Protein AF-A0A4V1IQX4-F1 (afdb_monomer)

Foldseek 3Di:
DDDDPQQFAAEEEEQAAQAPLCVVLLVVLLLQPVLVVLVVLCVVQVDPDPDDAAQDADDDDDDDDDDDDDDDDDDDDDDDDDDDDDDDDDPPPPPVPDDPDDPDDDPDDPSPRFYWYKYKYAAADPPQDPHGIDIDTQGSDSVSVSVVSVPRHRYGHDPAEHAVLQSLLQLVVVVVVVDDPDDDPPRDHHAAEYEYEDEHAYDQFADDRHPDPVRGRHGSLRSLVVLLVVVHQYWYKYQAPDNVSNVVSNCSSCVSVVWDWEFQDQPPHRITTTGTNDYCVSRPPHPVSD

Solvent-accessible surface area (backbone atoms only — not comparable to full-atom values): 17303 Å² total; per-residue (Å²): 134,83,80,75,79,78,58,51,30,34,40,41,33,38,30,34,46,25,18,40,81,28,54,82,45,43,67,56,48,38,64,73,46,50,52,55,46,49,51,49,51,46,55,66,46,65,44,101,59,89,75,79,81,61,83,62,87,62,84,82,84,82,83,83,79,88,84,84,88,83,84,88,85,84,86,83,90,82,92,80,88,84,89,80,84,81,79,83,77,77,93,81,70,70,78,80,74,64,72,82,80,72,78,82,74,75,84,68,75,79,77,72,34,51,44,34,34,36,41,28,40,13,17,8,59,75,92,40,18,99,51,43,58,44,82,45,84,52,45,66,46,60,66,57,46,54,52,51,63,75,65,63,73,48,50,53,24,47,95,62,33,26,33,50,44,38,22,53,51,50,50,56,50,50,56,54,76,68,46,67,96,72,69,59,98,84,60,63,74,61,49,36,38,38,41,39,32,44,54,56,42,65,52,92,60,48,22,78,86,68,91,54,77,91,49,55,67,32,37,51,63,53,50,27,52,51,36,29,76,71,58,32,29,46,19,41,48,24,59,40,59,88,56,55,74,61,54,51,37,37,53,56,18,25,59,79,66,73,45,59,67,32,78,57,51,40,87,87,52,60,41,34,33,37,30,39,75,47,67,47,80,48,67,39,84,64,73,71,57,114

Radius of gyration: 24.54 Å; Cα contacts (8 Å, |Δi|>4): 472; chains: 1; bounding box: 58×63×65 Å

Sequence (290 aa):
MVSLATSTATDAIFVVDGSASMAEHFPLLLRTYLEPIVVCVTVRFGDCVEITDILVILGAAESSSWRPGCQNGGVPTATSELPGKCATFPRSDWSRFLRPALPPLSPTPPCEQSLRFGLVVYGDYPPYSDRVAERHLLGADADAVLTALRKLKFQGGGVWTNAAAEGLAAAMEMYNDLRPEAPPPDAAPPVRHCFLVPCTEPHKLAVRCNLMERFDDMSLSEIGEEMGKDKVRLSLISARKDIKDFEDIVTSVNRAGMVNVSDGTPASSNHAVRLAGLSVAAFAVENGIV

pLDDT: mean 73.7, std 24.96, range [24.02, 98.44]

Secondary structure (DSSP, 8-state):
------PPPEEEEEEEE-SGGGGTTHHHHIIIIIHHHHHHHHHHHHS-------------------------------------------TT-GGGS-PPPPPPP--PPP----EEEEEEEE--STTS-S-SEEEEEEET-HHHHHHHHHT-------SSEE-HHHHHHHHHHHHHHTS-SS--TTPPPPEEEEEEE-SSEEPSSPP-S-SSGGGTT--HHHHHHHHHHTTEEEEEEESSS--HHHHHHHHHHHHTTTPPEEE---TT-S-EEEEESS-GGGTSTTTT--

InterPro domains:
  IPR021419 Mediator of RNA polymerase II transcription subunit 25, von Willebrand factor type A domain [PF11265] (114-241)

Organism: NCBI:txid388810

Nearest PDB structures (foldseek):
  7lbm-assembly1_3  TM=8.455E-01  e=2.044E-10  Homo sapiens
  7emf-assembly1_Y  TM=7.972E-01  e=4.030E-10  Homo sapiens
  8t1l-assembly1_T  TM=7.439E-01  e=6.809E-05  Mus musculus

Mean predicted aligned error: 13.64 Å

Structure (mmCIF, N/CA/C/O backbone):
data_AF-A0A4V1IQX4-F1
#
_entry.id   AF-A0A4V1IQX4-F1
#
loop_
_atom_site.group_PDB
_atom_site.id
_atom_site.type_symbol
_atom_site.label_atom_id
_atom_site.label_alt_id
_atom_site.label_comp_id
_atom_site.label_asym_id
_atom_site.label_entity_id
_atom_site.label_seq_id
_atom_site.pdbx_PDB_ins_code
_atom_site.Cartn_x
_atom_site.Cartn_y
_atom_site.Cartn_z
_atom_site.occupancy
_atom_site.B_iso_or_equiv
_atom_site.auth_seq_id
_atom_site.auth_comp_id
_atom_site.auth_asym_id
_atom_site.auth_atom_id
_atom_site.pdbx_PDB_model_num
ATOM 1 N N . MET A 1 1 ? -28.633 -0.173 32.223 1.00 36.38 1 MET A N 1
ATOM 2 C CA . MET A 1 1 ? -27.222 -0.522 31.965 1.00 36.38 1 MET A CA 1
ATOM 3 C C . MET A 1 1 ? -26.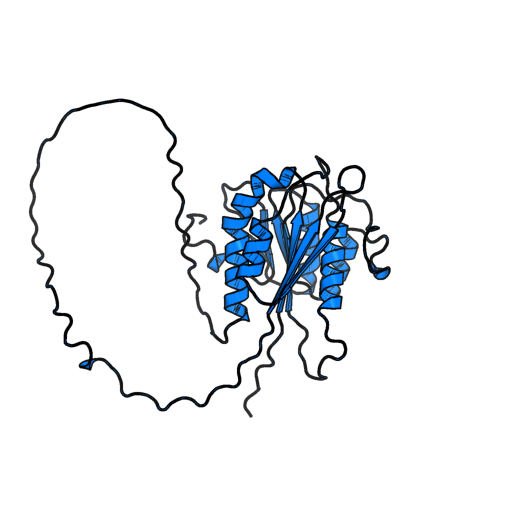850 0.097 30.635 1.00 36.38 1 MET A C 1
ATOM 5 O O . MET A 1 1 ? -27.390 -0.323 29.623 1.00 36.38 1 MET A O 1
ATOM 9 N N . VAL A 1 2 ? -26.045 1.158 30.648 1.00 31.25 2 VAL A N 1
ATOM 10 C CA . VAL A 1 2 ? -25.502 1.754 29.421 1.00 31.25 2 VAL A CA 1
ATOM 11 C C . VAL A 1 2 ? -24.317 0.882 29.025 1.00 31.25 2 VAL A C 1
ATOM 13 O O . VAL A 1 2 ? -23.365 0.772 29.793 1.00 31.25 2 VAL A O 1
ATOM 16 N N . SER A 1 3 ? -24.417 0.198 27.887 1.00 33.62 3 SER A N 1
ATOM 17 C CA . SER A 1 3 ? -23.276 -0.486 27.283 1.00 33.62 3 SER A CA 1
ATOM 18 C C . SER A 1 3 ? -22.265 0.589 26.899 1.00 33.62 3 SER A C 1
ATOM 20 O O . SER A 1 3 ? -22.524 1.363 25.981 1.00 33.62 3 SER A O 1
ATOM 22 N N . LEU A 1 4 ? -21.158 0.691 27.634 1.00 41.44 4 LEU A N 1
ATOM 23 C CA . LEU A 1 4 ? -20.029 1.524 27.231 1.00 41.44 4 LEU A CA 1
ATOM 24 C C . LEU A 1 4 ? -19.551 0.993 25.879 1.00 41.44 4 LEU A C 1
ATOM 26 O O . LEU A 1 4 ? -19.187 -0.177 25.774 1.00 41.44 4 LEU A O 1
ATOM 30 N N . ALA A 1 5 ? -19.626 1.821 24.838 1.00 42.16 5 ALA A N 1
ATOM 31 C CA . ALA A 1 5 ? -19.041 1.494 23.550 1.00 42.16 5 ALA A CA 1
ATOM 32 C C . ALA A 1 5 ? -17.542 1.269 23.777 1.00 42.16 5 ALA A C 1
ATOM 34 O O . ALA A 1 5 ? -16.815 2.195 24.134 1.00 42.16 5 ALA A O 1
ATOM 35 N N . THR A 1 6 ? -17.089 0.025 23.648 1.00 49.34 6 THR A N 1
ATOM 36 C CA . THR A 1 6 ? -15.666 -0.297 23.682 1.00 49.34 6 THR A CA 1
ATOM 37 C C . THR A 1 6 ? -15.026 0.360 22.470 1.00 49.34 6 THR A C 1
ATOM 39 O O . THR A 1 6 ? -15.257 -0.064 21.338 1.00 49.34 6 THR A O 1
ATOM 42 N N . SER A 1 7 ? -14.273 1.428 22.713 1.00 54.81 7 SER A N 1
ATOM 43 C CA . SER A 1 7 ? -13.448 2.089 21.711 1.00 54.81 7 SER A CA 1
ATOM 44 C C . SER A 1 7 ? -12.499 1.067 21.076 1.00 54.81 7 SER A C 1
ATOM 46 O O . SER A 1 7 ? -11.670 0.475 21.767 1.00 54.81 7 SER A O 1
ATOM 48 N N . THR A 1 8 ? -12.645 0.809 19.776 1.00 72.06 8 THR A N 1
ATOM 49 C CA . THR A 1 8 ? -11.716 -0.041 19.023 1.00 72.06 8 THR A CA 1
ATOM 50 C C . THR A 1 8 ? -10.622 0.835 18.435 1.00 72.06 8 THR A C 1
ATOM 52 O O . THR A 1 8 ? -10.905 1.685 17.589 1.00 72.06 8 THR A O 1
ATOM 55 N N . ALA A 1 9 ? -9.377 0.611 18.853 1.00 85.19 9 ALA A N 1
ATOM 56 C CA . ALA A 1 9 ? -8.207 1.213 18.220 1.00 85.19 9 ALA A CA 1
ATOM 57 C C . ALA A 1 9 ? -8.193 0.917 16.710 1.00 85.19 9 ALA A C 1
ATOM 59 O O . ALA A 1 9 ? -8.673 -0.133 16.275 1.00 85.19 9 ALA A O 1
ATOM 60 N N . THR A 1 10 ? -7.654 1.833 15.908 1.00 89.19 10 THR A N 1
ATOM 61 C CA . THR A 1 10 ? -7.560 1.667 14.452 1.00 89.19 10 THR A CA 1
ATOM 62 C C . THR A 1 10 ? -6.125 1.865 13.995 1.00 89.19 10 THR A C 1
ATOM 64 O O . THR A 1 10 ? -5.510 2.886 14.285 1.00 89.19 10 THR A O 1
ATOM 67 N N . ASP A 1 11 ? -5.612 0.904 13.233 1.00 92.50 11 ASP A N 1
ATOM 68 C CA . ASP A 1 11 ? -4.267 0.928 12.669 1.00 92.50 11 ASP A CA 1
ATOM 69 C C . ASP A 1 11 ? -4.354 1.003 11.146 1.00 92.50 11 ASP A C 1
ATOM 71 O O . ASP A 1 11 ? -4.884 0.095 10.505 1.00 92.50 11 ASP A O 1
ATOM 75 N N . ALA A 1 12 ? -3.819 2.066 10.555 1.00 94.44 12 ALA A N 1
ATOM 76 C CA . ALA A 1 12 ? -3.819 2.303 9.118 1.00 94.44 12 ALA A CA 1
ATOM 77 C C . ALA A 1 12 ? -2.382 2.348 8.582 1.00 94.44 12 ALA A C 1
ATOM 79 O O . ALA A 1 12 ? -1.627 3.271 8.878 1.00 94.44 12 ALA A O 1
ATOM 80 N N . ILE A 1 13 ? -1.995 1.360 7.778 1.00 97.31 13 ILE A N 1
ATOM 81 C CA . ILE A 1 13 ? -0.657 1.278 7.186 1.00 97.31 13 ILE A CA 1
ATOM 82 C C . ILE A 1 13 ? -0.757 1.473 5.677 1.00 97.31 13 ILE A C 1
ATOM 84 O O . ILE A 1 13 ? -1.497 0.763 4.999 1.00 97.31 13 ILE A O 1
ATOM 88 N N . PHE A 1 14 ? 0.003 2.428 5.151 1.00 98.19 14 PHE A N 1
ATOM 89 C CA . PHE A 1 14 ? 0.164 2.643 3.716 1.00 98.19 14 PHE A CA 1
ATOM 90 C C . PHE A 1 14 ? 1.400 1.894 3.232 1.00 98.19 14 PHE A C 1
ATOM 92 O O . PHE A 1 14 ? 2.478 2.091 3.776 1.00 98.19 14 PHE A O 1
ATOM 99 N N . VAL A 1 15 ? 1.258 1.046 2.219 1.00 98.44 15 VAL A N 1
ATOM 100 C CA . VAL A 1 15 ? 2.340 0.237 1.648 1.00 98.44 15 VAL A CA 1
ATOM 101 C C . VAL A 1 15 ? 2.556 0.698 0.215 1.00 98.44 15 VAL A C 1
ATOM 103 O O . VAL A 1 15 ? 1.779 0.361 -0.675 1.00 98.44 15 VAL A O 1
ATOM 106 N N . VAL A 1 16 ? 3.579 1.520 -0.004 1.00 98.06 16 VAL A N 1
ATOM 107 C CA . VAL A 1 16 ? 3.781 2.282 -1.241 1.00 98.06 16 VAL A CA 1
ATOM 108 C C . VAL A 1 16 ? 4.995 1.774 -2.007 1.00 98.06 16 VAL A C 1
ATOM 110 O O . VAL A 1 16 ? 6.080 1.633 -1.446 1.00 98.06 16 VAL A O 1
ATOM 113 N N . ASP A 1 17 ? 4.811 1.536 -3.303 1.00 96.94 17 ASP A N 1
ATOM 114 C CA . ASP A 1 17 ? 5.892 1.223 -4.237 1.00 96.94 17 ASP A CA 1
ATOM 115 C C . ASP A 1 17 ? 6.818 2.441 -4.393 1.00 96.94 17 ASP A C 1
ATOM 117 O O . ASP A 1 17 ? 6.411 3.500 -4.868 1.00 96.94 17 ASP A O 1
ATOM 121 N N . GLY A 1 18 ? 8.063 2.302 -3.949 1.00 95.62 18 GLY A N 1
ATOM 122 C CA . GLY A 1 18 ? 9.111 3.317 -3.995 1.00 95.62 18 GLY A CA 1
ATOM 123 C C . GLY A 1 18 ? 9.903 3.345 -5.304 1.00 95.62 18 GLY A C 1
ATOM 124 O O . GLY A 1 18 ? 10.862 4.112 -5.403 1.00 95.62 18 GLY A O 1
ATOM 125 N N . SER A 1 19 ? 9.544 2.528 -6.301 1.00 94.56 19 SER A N 1
ATOM 126 C CA . SER A 1 19 ? 10.249 2.478 -7.585 1.00 94.56 19 SER A CA 1
ATOM 127 C C . SER A 1 19 ? 10.116 3.775 -8.380 1.00 94.56 19 SER A C 1
ATOM 129 O O . SER A 1 19 ? 9.143 4.520 -8.259 1.00 94.56 19 SER A O 1
ATOM 131 N N . ALA A 1 20 ? 11.079 4.024 -9.267 1.00 94.31 20 ALA A N 1
ATOM 132 C CA . ALA A 1 20 ? 11.056 5.168 -10.175 1.00 94.31 20 ALA A CA 1
ATOM 133 C C . ALA A 1 20 ? 9.804 5.190 -11.074 1.00 94.31 20 ALA A C 1
ATOM 135 O O . ALA A 1 20 ? 9.324 6.270 -11.413 1.00 94.31 20 ALA A O 1
ATOM 136 N N . SER A 1 21 ? 9.240 4.024 -11.410 1.00 92.88 21 SER A N 1
ATOM 137 C CA . SER A 1 21 ? 8.003 3.908 -12.196 1.00 92.88 21 SER A CA 1
ATOM 138 C C . SER A 1 21 ? 6.807 4.572 -11.508 1.00 92.88 21 SER A C 1
ATOM 140 O O . SER A 1 21 ? 5.950 5.141 -12.177 1.00 92.88 21 SER A O 1
ATOM 142 N N . MET A 1 22 ? 6.763 4.574 -10.171 1.00 94.94 22 MET A N 1
ATOM 143 C CA . MET A 1 22 ? 5.681 5.202 -9.409 1.00 94.94 22 MET A CA 1
ATOM 144 C C . MET A 1 22 ? 5.727 6.743 -9.468 1.00 94.94 22 MET A C 1
ATOM 146 O O . MET A 1 22 ? 4.700 7.395 -9.273 1.00 94.94 22 MET A O 1
ATOM 150 N N . ALA A 1 23 ? 6.878 7.347 -9.791 1.00 94.56 23 ALA A N 1
ATOM 151 C CA . ALA A 1 23 ? 7.095 8.795 -9.709 1.00 94.56 23 ALA A CA 1
ATOM 152 C C . ALA A 1 23 ? 6.098 9.627 -10.536 1.00 94.56 23 ALA A C 1
ATOM 154 O O . ALA A 1 23 ? 5.656 10.684 -10.085 1.00 94.56 23 ALA A O 1
ATOM 155 N N . GLU A 1 24 ? 5.742 9.158 -11.735 1.00 92.00 24 GLU A N 1
ATOM 156 C CA . GLU A 1 24 ? 4.819 9.860 -12.637 1.00 92.00 24 GLU A CA 1
ATOM 157 C C . GLU A 1 24 ? 3.361 9.769 -12.159 1.00 92.00 24 GLU A C 1
ATOM 159 O O . GLU A 1 24 ? 2.586 10.714 -12.305 1.00 92.00 24 GLU A O 1
ATOM 164 N N . HIS A 1 25 ? 2.990 8.648 -11.541 1.00 92.69 25 HIS A N 1
ATOM 165 C CA . HIS A 1 25 ? 1.611 8.358 -11.153 1.00 92.69 25 HIS A CA 1
ATOM 166 C C . HIS A 1 25 ? 1.263 8.876 -9.756 1.00 92.69 25 HIS A C 1
ATOM 168 O O . HIS A 1 25 ? 0.126 9.288 -9.495 1.00 92.69 25 HIS A O 1
ATOM 174 N N . PHE A 1 26 ? 2.238 8.875 -8.846 1.00 94.88 26 PHE A N 1
ATOM 175 C CA . PHE A 1 26 ? 2.003 9.127 -7.431 1.00 94.88 26 PHE A CA 1
ATOM 176 C C . PHE A 1 26 ? 1.357 10.481 -7.114 1.00 94.88 26 PHE A C 1
ATOM 178 O O . PHE A 1 26 ? 0.453 10.489 -6.283 1.00 94.88 26 PHE A O 1
ATOM 185 N N . PRO A 1 27 ? 1.714 11.618 -7.751 1.00 94.12 27 PRO A N 1
ATOM 186 C CA . PRO A 1 27 ? 1.069 12.896 -7.443 1.00 94.12 27 PRO A CA 1
ATOM 187 C C . PRO A 1 27 ? -0.451 12.868 -7.635 1.00 94.12 27 PRO A C 1
ATOM 189 O O . PRO A 1 27 ? -1.183 13.472 -6.849 1.00 94.12 27 PRO A O 1
ATOM 192 N N . LEU A 1 28 ? -0.926 12.151 -8.659 1.00 90.38 28 LEU A N 1
ATOM 193 C CA . LEU A 1 28 ? -2.352 11.996 -8.921 1.00 90.38 28 LEU A CA 1
ATOM 194 C C . LEU A 1 28 ? -2.987 11.012 -7.932 1.00 90.38 28 LEU A C 1
ATOM 196 O O . LEU A 1 28 ? -4.011 11.337 -7.340 1.00 90.38 28 LEU A O 1
ATOM 200 N N . LEU A 1 29 ? -2.361 9.855 -7.680 1.00 91.31 29 LEU A N 1
ATOM 201 C CA . LEU A 1 29 ? -2.852 8.895 -6.678 1.00 91.31 29 LEU A CA 1
ATOM 202 C C . LEU A 1 29 ? -2.956 9.516 -5.279 1.00 91.31 29 LEU A C 1
ATOM 204 O O . LEU A 1 29 ? -3.938 9.296 -4.567 1.00 91.31 29 LEU A O 1
ATOM 208 N N . LEU A 1 30 ? -1.957 10.315 -4.907 1.00 93.25 30 LEU A N 1
ATOM 209 C CA . LEU A 1 30 ? -1.892 11.012 -3.634 1.00 93.25 30 LEU A CA 1
ATOM 210 C C . LEU A 1 30 ? -3.064 11.977 -3.479 1.00 93.25 30 LEU A C 1
ATOM 212 O O . LEU A 1 30 ? -3.803 11.867 -2.509 1.00 93.25 30 LEU A O 1
ATOM 216 N N . ARG A 1 31 ? -3.261 12.882 -4.444 1.00 89.25 31 ARG A N 1
ATOM 217 C CA . ARG A 1 31 ? -4.318 13.904 -4.376 1.00 89.25 31 ARG A CA 1
ATOM 218 C C . ARG A 1 31 ? -5.720 13.319 -4.508 1.00 89.25 31 ARG A C 1
ATOM 220 O O . ARG A 1 31 ? -6.635 13.758 -3.823 1.00 89.25 31 ARG A O 1
ATOM 227 N N . THR A 1 32 ? -5.901 12.351 -5.403 1.00 85.31 32 THR A N 1
ATOM 228 C CA . THR A 1 32 ? -7.230 11.817 -5.723 1.00 85.31 32 THR A CA 1
ATOM 229 C C . THR A 1 32 ? -7.697 10.773 -4.713 1.00 85.31 32 THR A C 1
ATOM 231 O O . THR A 1 32 ? -8.893 10.696 -4.449 1.00 85.31 32 THR A O 1
ATOM 234 N N . TYR A 1 33 ? -6.787 9.979 -4.136 1.00 88.25 33 TYR A N 1
ATOM 235 C CA . TYR A 1 33 ? -7.168 8.849 -3.282 1.00 88.25 33 TYR A CA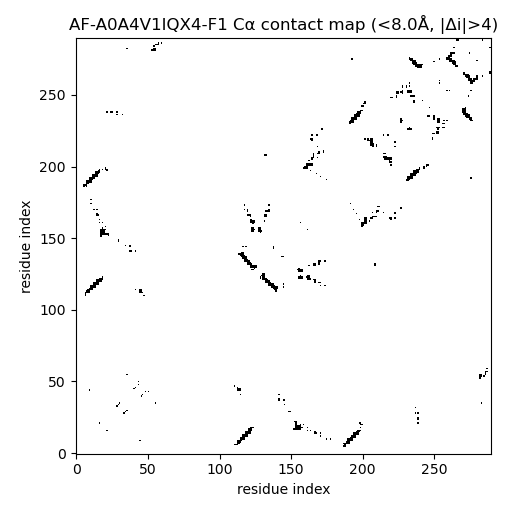 1
ATOM 236 C C . TYR A 1 33 ? -6.546 8.907 -1.889 1.00 88.25 33 TYR A C 1
ATOM 238 O O . TYR A 1 33 ? -7.277 8.854 -0.905 1.00 88.25 33 TYR A O 1
ATOM 246 N N . LEU A 1 34 ? -5.219 9.021 -1.773 1.00 92.19 34 LEU A N 1
ATOM 247 C CA . LEU A 1 34 ? -4.553 8.854 -0.473 1.00 92.19 34 LEU A CA 1
ATOM 248 C C . LEU A 1 34 ? -4.854 10.001 0.498 1.00 92.19 34 LEU A C 1
ATOM 250 O O . LEU A 1 34 ? -5.161 9.735 1.655 1.00 92.19 34 LEU A O 1
ATOM 254 N N . GLU A 1 35 ? -4.814 11.254 0.042 1.00 90.19 35 GLU A N 1
ATOM 255 C CA . GLU A 1 35 ? -5.162 12.428 0.852 1.00 90.19 35 GLU A CA 1
ATOM 256 C C . GLU A 1 35 ? -6.602 12.329 1.387 1.00 90.19 35 GLU A C 1
ATOM 258 O O . GLU A 1 35 ? -6.782 12.368 2.609 1.00 90.19 35 GLU A O 1
ATOM 263 N N . PRO A 1 36 ? -7.622 12.095 0.536 1.00 86.75 36 PRO A N 1
ATOM 264 C CA . PRO A 1 36 ? -8.982 11.849 1.003 1.00 86.75 36 PRO A CA 1
ATOM 265 C C . PRO A 1 36 ? -9.107 10.665 1.964 1.00 86.75 36 PRO A C 1
ATOM 267 O O . PRO A 1 36 ? -9.878 10.740 2.918 1.00 86.75 36 PRO A O 1
ATOM 270 N N . ILE A 1 37 ? -8.374 9.569 1.739 1.00 88.69 37 ILE A N 1
ATOM 271 C CA . ILE A 1 37 ? -8.417 8.392 2.617 1.00 88.69 37 ILE A CA 1
ATOM 272 C C . ILE A 1 37 ? -7.856 8.727 3.994 1.00 88.69 37 ILE A C 1
ATOM 274 O O . ILE A 1 37 ? -8.489 8.377 4.985 1.00 88.69 37 ILE A O 1
ATOM 278 N N . VAL A 1 38 ? -6.717 9.420 4.073 1.00 90.75 38 VAL A N 1
ATOM 279 C CA . VAL A 1 38 ? -6.140 9.852 5.354 1.00 90.75 38 VAL A CA 1
ATOM 280 C C . VAL A 1 38 ? -7.143 10.720 6.107 1.00 90.75 38 VAL A C 1
ATOM 282 O O . VAL A 1 38 ? -7.452 10.414 7.253 1.00 90.75 38 VAL A O 1
ATOM 285 N N . VAL A 1 39 ? -7.741 11.716 5.445 1.00 87.44 39 VAL A N 1
ATOM 286 C CA . VAL A 1 39 ? -8.778 12.565 6.056 1.00 87.44 39 VAL A CA 1
ATOM 287 C C . VAL A 1 39 ? -9.985 11.737 6.503 1.00 87.44 39 VAL A C 1
ATOM 289 O O . VAL A 1 39 ? -10.454 11.895 7.625 1.00 87.44 39 VAL A O 1
ATOM 292 N N . CYS A 1 40 ? -10.476 10.821 5.667 1.00 83.62 40 CYS A N 1
ATOM 293 C CA . CYS A 1 40 ? -11.629 9.977 5.983 1.00 83.62 40 CYS A CA 1
ATOM 294 C C . CYS A 1 40 ? -11.369 9.073 7.195 1.00 83.62 40 CYS A C 1
ATOM 296 O O . CYS A 1 40 ? -12.225 8.964 8.071 1.00 83.62 40 CYS A O 1
ATOM 298 N N . VAL A 1 41 ? -10.191 8.447 7.263 1.00 84.12 41 VAL A N 1
ATOM 299 C CA . VAL A 1 41 ? -9.770 7.607 8.390 1.00 84.12 41 VAL A CA 1
ATOM 300 C C . VAL A 1 41 ? -9.638 8.466 9.652 1.00 84.12 41 VAL A C 1
ATOM 302 O O . VAL A 1 41 ? -10.193 8.114 10.687 1.00 84.12 41 VAL A O 1
ATOM 305 N N . THR A 1 42 ? -9.002 9.633 9.576 1.00 84.00 42 THR A N 1
ATOM 306 C CA . THR A 1 42 ? -8.887 10.536 10.729 1.00 84.00 42 THR A CA 1
ATOM 307 C C . THR A 1 42 ? -10.243 11.013 11.232 1.00 84.00 42 THR A C 1
ATOM 309 O O . THR A 1 42 ? -10.486 10.984 12.429 1.00 84.00 42 THR A O 1
ATOM 312 N N . VAL A 1 43 ? -11.156 11.392 10.342 1.00 74.62 43 VAL A N 1
ATOM 313 C CA . VAL A 1 43 ? -12.472 11.911 10.729 1.00 74.62 43 VAL A CA 1
ATOM 314 C C . VAL A 1 43 ? -13.393 10.805 11.261 1.00 74.62 43 VAL A C 1
ATOM 316 O O . VAL A 1 43 ? -14.120 11.024 12.223 1.00 74.62 43 VAL A O 1
ATOM 319 N N . ARG A 1 44 ? -13.358 9.597 10.680 1.00 67.62 44 ARG A N 1
ATOM 320 C CA . ARG A 1 44 ? -14.187 8.470 11.150 1.00 67.62 44 ARG A CA 1
ATOM 321 C C . ARG A 1 44 ? -13.732 7.873 12.477 1.00 67.62 44 ARG A C 1
ATOM 323 O O . ARG A 1 44 ? -14.563 7.285 13.161 1.00 67.62 44 ARG A O 1
ATOM 330 N N . PHE A 1 45 ? -12.440 7.951 12.786 1.00 64.38 45 PHE A N 1
ATOM 331 C CA . PHE A 1 45 ? -11.851 7.254 13.934 1.00 64.38 45 PHE A CA 1
ATOM 332 C C . PHE A 1 45 ? -11.215 8.195 14.967 1.00 64.38 45 PHE A C 1
ATOM 334 O O . PHE A 1 45 ? -10.773 7.737 16.013 1.00 64.38 45 PHE A O 1
ATOM 341 N N . GLY A 1 46 ? -11.129 9.494 14.675 1.00 49.56 46 GLY A N 1
ATOM 342 C CA . GLY A 1 46 ? -10.605 10.518 15.581 1.00 49.56 46 GLY A CA 1
ATOM 343 C C . GLY A 1 46 ? -11.686 11.223 16.398 1.00 49.56 46 GLY A C 1
ATOM 344 O O . GLY A 1 46 ? -11.394 11.689 17.495 1.00 49.56 46 GLY A O 1
ATOM 345 N N . ASP A 1 47 ? -12.934 11.244 15.918 1.00 39.78 47 ASP A N 1
ATOM 346 C CA . ASP A 1 47 ? -14.033 11.954 16.568 1.00 39.78 47 ASP A CA 1
ATOM 347 C C . ASP A 1 47 ? -15.232 11.031 16.837 1.00 39.78 47 ASP A C 1
ATOM 349 O O . ASP A 1 47 ? -15.650 10.241 15.993 1.00 39.78 47 ASP A O 1
ATOM 353 N N . CYS A 1 48 ? -15.841 11.174 18.020 1.00 31.97 48 CYS A N 1
ATOM 354 C CA . CYS A 1 48 ? -17.105 10.538 18.424 1.00 31.97 48 CYS A CA 1
ATOM 355 C C . CYS A 1 48 ? -18.318 11.082 17.651 1.00 31.97 48 CYS A C 1
ATOM 357 O O . CYS A 1 48 ? -19.347 11.400 18.252 1.00 31.97 48 CYS A O 1
ATOM 359 N N . VAL A 1 49 ? -18.204 11.281 16.345 1.00 32.25 49 VAL A N 1
ATOM 360 C CA . VAL A 1 49 ? -19.270 11.860 15.540 1.00 32.25 49 VAL A CA 1
ATOM 361 C C . VAL A 1 49 ? -19.876 10.736 14.713 1.00 32.25 49 VAL A C 1
ATOM 363 O O . VAL A 1 49 ? -19.211 10.102 13.896 1.00 32.25 49 VAL A O 1
ATOM 366 N N . GLU A 1 50 ? -21.163 10.468 14.939 1.00 31.55 50 GLU A N 1
ATOM 367 C CA . GLU A 1 50 ? -21.985 9.739 13.978 1.00 31.55 50 GLU A CA 1
ATOM 368 C C . GLU A 1 50 ? -22.063 10.577 12.707 1.00 31.55 50 GLU A C 1
ATOM 370 O O . GLU A 1 50 ? -22.879 11.486 12.564 1.00 31.55 50 GLU A O 1
ATOM 375 N N . ILE A 1 51 ? -21.150 10.305 11.789 1.00 36.00 51 ILE A N 1
ATOM 376 C CA . ILE A 1 51 ? -21.109 10.991 10.516 1.00 36.00 51 ILE A CA 1
ATOM 377 C C . ILE A 1 51 ? -21.981 10.210 9.543 1.00 36.00 51 ILE A C 1
ATOM 379 O O . ILE A 1 51 ? -21.558 9.241 8.907 1.00 36.00 51 ILE A O 1
ATOM 383 N N . THR A 1 52 ? -23.226 10.655 9.451 1.00 29.39 52 THR A N 1
ATOM 384 C CA . THR A 1 52 ? -24.058 10.433 8.274 1.00 29.39 52 THR A CA 1
ATOM 385 C C . THR A 1 52 ? -23.620 11.457 7.224 1.00 29.39 52 THR A C 1
ATOM 387 O O . THR A 1 52 ? -23.688 12.658 7.454 1.00 29.39 52 THR A O 1
ATOM 390 N N . ASP A 1 53 ? -23.083 10.950 6.114 1.00 30.38 53 ASP A N 1
ATOM 391 C CA . ASP A 1 53 ? -22.756 11.675 4.878 1.00 30.38 53 ASP A CA 1
ATOM 392 C C . ASP A 1 53 ? -21.684 12.788 4.972 1.00 30.38 53 ASP A C 1
ATOM 394 O O . ASP A 1 53 ? -21.983 13.968 5.145 1.00 30.38 53 ASP A O 1
ATOM 398 N N . ILE A 1 54 ? -20.403 12.435 4.752 1.00 36.78 54 ILE A N 1
ATOM 399 C CA . ILE A 1 54 ? -19.378 13.430 4.370 1.00 36.78 54 ILE A CA 1
ATOM 400 C C . ILE A 1 54 ? -19.391 13.589 2.856 1.00 36.78 54 ILE A C 1
ATOM 402 O O . ILE A 1 54 ? -19.041 12.660 2.128 1.00 36.78 54 ILE A O 1
ATOM 406 N N . LEU A 1 55 ? -19.717 14.797 2.407 1.00 30.84 55 LEU A N 1
ATOM 407 C CA . LEU A 1 55 ? -19.368 15.304 1.087 1.00 30.84 55 LEU A CA 1
ATOM 408 C C . LEU A 1 55 ? -17.992 15.978 1.197 1.00 30.84 55 LEU A C 1
ATOM 410 O O . LEU A 1 55 ? -17.881 17.070 1.752 1.00 30.84 55 LEU A O 1
ATOM 414 N N . VAL A 1 56 ? -16.931 15.317 0.728 1.00 36.12 56 VAL A N 1
ATOM 415 C CA . VAL A 1 56 ? -15.607 15.949 0.615 1.00 36.12 56 VAL A CA 1
ATOM 416 C C . VAL A 1 56 ? -15.579 16.748 -0.682 1.00 36.12 56 VAL A C 1
ATOM 418 O O . VAL A 1 56 ? -15.654 16.163 -1.762 1.00 36.12 56 VAL A O 1
ATOM 421 N N . ILE A 1 57 ? -15.478 18.074 -0.562 1.00 27.09 57 ILE A N 1
ATOM 422 C CA . ILE A 1 57 ? -15.457 18.982 -1.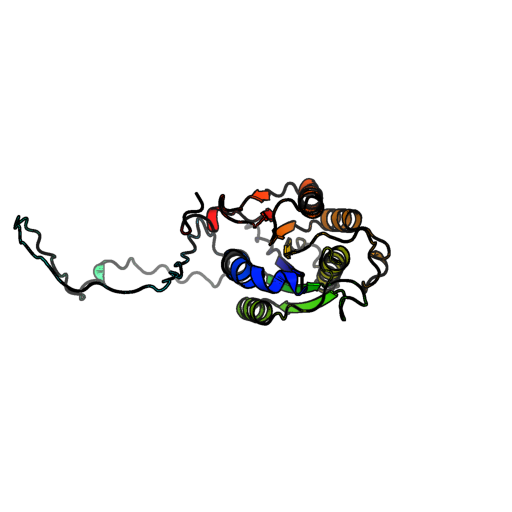709 1.00 27.09 57 ILE A CA 1
ATOM 423 C C . ILE A 1 57 ? -14.019 19.119 -2.228 1.00 27.09 57 ILE A C 1
ATOM 425 O O . ILE A 1 57 ? -13.167 19.659 -1.520 1.00 27.09 57 ILE A O 1
ATOM 429 N N . LEU A 1 58 ? -13.722 18.632 -3.437 1.00 35.88 58 LEU A N 1
ATOM 430 C CA . LEU A 1 58 ? -12.393 18.750 -4.061 1.00 35.88 58 LEU A CA 1
ATOM 431 C C . LEU A 1 58 ? -12.487 19.586 -5.341 1.00 35.88 58 LEU A C 1
ATOM 433 O O . LEU A 1 58 ? -12.988 19.133 -6.364 1.00 35.88 58 LEU A O 1
ATOM 437 N N . GLY A 1 59 ? -11.962 20.812 -5.285 1.00 24.02 59 GLY A N 1
ATOM 438 C CA . GLY A 1 59 ? -11.865 21.702 -6.442 1.00 24.02 59 GLY A CA 1
ATOM 439 C C . GLY A 1 59 ? -10.795 21.243 -7.437 1.00 24.02 59 GLY A C 1
ATOM 440 O O . GLY A 1 59 ? -9.637 21.037 -7.069 1.00 24.02 59 GLY A O 1
ATOM 441 N N . ALA A 1 60 ? -11.174 21.112 -8.709 1.00 29.59 60 ALA A N 1
ATOM 442 C CA . ALA A 1 60 ? -10.256 20.792 -9.796 1.00 29.59 60 ALA A CA 1
ATOM 443 C C . ALA A 1 60 ? -9.262 21.939 -10.064 1.00 29.59 60 ALA A C 1
ATOM 445 O O . ALA A 1 60 ? -9.631 23.113 -10.104 1.00 29.59 60 ALA A O 1
ATOM 446 N N . ALA A 1 61 ? -7.997 21.588 -10.311 1.00 29.95 61 ALA A N 1
ATOM 447 C CA . ALA A 1 61 ? -7.026 22.490 -10.919 1.00 29.95 61 ALA A CA 1
ATOM 448 C C . ALA A 1 61 ? -7.214 22.453 -12.443 1.00 29.95 61 ALA A C 1
ATOM 450 O O . ALA A 1 61 ? -6.903 21.448 -13.082 1.00 29.95 61 ALA A O 1
ATOM 451 N N . GLU A 1 62 ? -7.729 23.536 -13.026 1.00 31.48 62 GLU A N 1
ATOM 452 C CA . GLU A 1 62 ? -7.796 23.683 -14.480 1.00 31.48 62 GLU A CA 1
ATOM 453 C C . GLU A 1 62 ? -6.386 23.702 -15.088 1.00 31.48 62 GLU A C 1
ATOM 455 O O . GLU A 1 62 ? -5.538 24.536 -14.766 1.00 31.48 62 GLU A O 1
ATOM 460 N N . SER A 1 63 ? -6.145 22.783 -16.020 1.00 37.12 63 SER A N 1
ATOM 461 C CA . SER A 1 63 ? -5.004 22.818 -16.925 1.00 37.12 63 SER A CA 1
ATOM 462 C C . SER A 1 63 ? -5.286 23.802 -18.066 1.00 37.12 63 SER A C 1
ATOM 464 O O . SER A 1 63 ? -5.914 23.436 -19.059 1.00 37.12 63 SER A O 1
ATOM 466 N N . SER A 1 64 ? -4.815 25.047 -17.978 1.00 32.09 64 SER A N 1
ATOM 467 C CA . SER A 1 64 ? -4.844 25.953 -19.133 1.00 32.09 64 SER A CA 1
ATOM 468 C C . SER A 1 64 ? -3.582 25.772 -19.983 1.00 32.09 64 SER A C 1
ATOM 470 O O . SER A 1 64 ? -2.524 26.341 -19.700 1.00 32.09 64 SER A O 1
ATOM 472 N N . SER A 1 65 ? -3.694 24.966 -21.037 1.00 33.31 65 SER A N 1
ATOM 473 C CA . SER A 1 65 ? -2.712 24.876 -22.115 1.00 33.31 65 SER A CA 1
ATOM 474 C C . SER A 1 65 ? -2.737 26.127 -23.000 1.00 33.31 65 SER A C 1
ATOM 476 O O . SER A 1 65 ? -3.789 26.576 -23.448 1.00 33.31 65 SER A O 1
ATOM 478 N N . TRP A 1 66 ? -1.548 26.639 -23.297 1.00 27.06 66 TRP A N 1
ATOM 479 C CA . TRP A 1 66 ? -1.230 27.624 -24.332 1.00 27.06 66 TRP A CA 1
ATOM 480 C C . TRP A 1 66 ? -1.842 27.320 -25.717 1.00 27.06 66 TRP A C 1
ATOM 482 O O . TRP A 1 66 ? -1.665 26.208 -26.212 1.00 27.06 66 TRP A O 1
ATOM 492 N N . ARG A 1 67 ? -2.387 28.346 -26.404 1.00 31.70 67 ARG A N 1
ATOM 493 C CA . ARG A 1 67 ? -1.946 28.859 -27.734 1.00 31.70 67 ARG A CA 1
ATOM 494 C C . ARG A 1 67 ? -2.757 30.107 -28.196 1.00 31.70 67 ARG A C 1
ATOM 496 O O . ARG A 1 67 ? -3.746 30.439 -27.551 1.00 31.70 67 ARG A O 1
ATOM 503 N N . PRO A 1 68 ? -2.285 30.858 -29.223 1.00 38.97 68 PRO A N 1
ATOM 504 C CA . PRO A 1 68 ? -2.381 32.321 -29.292 1.00 38.97 68 PRO A CA 1
ATOM 505 C C . PRO A 1 68 ? -3.352 32.876 -30.353 1.00 38.97 68 PRO A C 1
ATOM 507 O O . PRO A 1 68 ? -3.605 32.235 -31.366 1.00 38.97 68 PRO A O 1
ATOM 510 N N . GLY A 1 69 ? -3.732 34.148 -30.171 1.00 29.78 69 GLY A N 1
ATOM 511 C CA . GLY A 1 69 ? -4.091 35.079 -31.248 1.00 29.78 69 GLY A CA 1
ATOM 512 C C . GLY A 1 69 ? -5.541 35.052 -31.735 1.00 29.78 69 GLY A C 1
ATOM 513 O O . GLY A 1 69 ? -5.926 34.156 -32.467 1.00 29.78 69 GLY A O 1
ATOM 514 N N . CYS A 1 70 ? -6.302 36.100 -31.399 1.00 30.50 70 CYS A N 1
ATOM 515 C CA . CYS A 1 70 ? -7.102 36.898 -32.341 1.00 30.50 70 CYS A CA 1
ATOM 516 C C . CYS A 1 70 ? -7.784 38.051 -31.587 1.00 30.50 70 CYS A C 1
ATOM 518 O O . CYS A 1 70 ? -8.538 37.844 -30.640 1.00 30.50 70 CYS A O 1
ATOM 520 N N . GLN A 1 71 ? -7.471 39.279 -31.999 1.00 31.92 71 GLN A N 1
ATOM 521 C CA . GLN A 1 71 ? -8.106 40.508 -31.535 1.00 31.92 71 GLN A CA 1
ATOM 522 C C . GLN A 1 71 ? -9.422 40.773 -32.285 1.00 31.92 71 GLN A C 1
ATOM 524 O O . GLN A 1 71 ? -9.501 40.551 -33.489 1.00 31.92 71 GLN A O 1
ATOM 529 N N . ASN A 1 72 ? -10.346 41.396 -31.547 1.00 31.62 72 ASN A N 1
ATOM 530 C CA . ASN A 1 72 ? -11.410 42.321 -31.958 1.00 31.62 72 ASN A CA 1
ATOM 531 C C . ASN A 1 72 ? -12.612 41.813 -32.773 1.00 31.62 72 ASN A C 1
ATOM 533 O O . ASN A 1 72 ? -12.491 41.404 -33.921 1.00 31.62 72 ASN A O 1
ATOM 537 N N . GLY A 1 73 ? -13.801 42.109 -32.230 1.00 30.70 73 GLY A N 1
ATOM 538 C CA . GLY A 1 73 ? -14.935 42.578 -33.027 1.00 30.70 73 GLY A CA 1
ATOM 539 C C . GLY A 1 73 ? -16.306 42.090 -32.562 1.00 30.70 73 GLY A C 1
ATOM 540 O O . GLY A 1 73 ? -16.619 40.918 -32.712 1.00 30.70 73 GLY A O 1
ATOM 541 N N . GLY A 1 74 ? -17.155 43.024 -32.118 1.00 28.20 74 GLY A N 1
ATOM 542 C CA . GLY A 1 74 ? -18.607 42.911 -32.311 1.00 28.20 74 GLY A CA 1
ATOM 543 C C . GLY A 1 74 ? -19.461 42.746 -31.056 1.00 28.20 74 GLY A C 1
ATOM 544 O O . GLY A 1 74 ? -19.803 41.638 -30.666 1.00 28.20 74 GLY A O 1
ATOM 545 N N . VAL A 1 75 ? -19.902 43.874 -30.499 1.00 34.97 75 VAL A N 1
ATOM 546 C CA . VAL A 1 75 ? -21.176 43.977 -29.764 1.00 34.97 75 VAL A CA 1
ATOM 547 C C . VAL A 1 75 ? -22.296 44.080 -30.816 1.00 34.97 75 VAL A C 1
ATOM 549 O O . VAL A 1 75 ? -22.095 44.755 -31.829 1.00 34.97 75 VAL A O 1
ATOM 552 N N . PRO A 1 76 ? -23.463 43.441 -30.613 1.00 38.34 76 PRO A N 1
ATOM 553 C CA . PRO A 1 76 ? -24.644 44.267 -30.382 1.00 38.34 76 PRO A CA 1
ATOM 554 C C . PRO A 1 76 ? -25.572 43.753 -29.274 1.00 38.34 76 PRO A C 1
ATOM 556 O O . PRO A 1 76 ? -25.852 42.570 -29.106 1.00 38.34 76 PRO A O 1
ATOM 559 N N . THR A 1 77 ? -26.066 44.752 -28.560 1.00 33.66 77 THR A N 1
ATOM 560 C CA . THR A 1 77 ? -27.102 44.810 -27.538 1.00 33.66 77 THR A CA 1
ATOM 561 C C . THR A 1 77 ? -28.430 44.174 -27.962 1.00 33.66 77 THR A C 1
ATOM 563 O O . THR A 1 77 ? -28.932 44.466 -29.044 1.00 33.66 77 THR A O 1
ATOM 566 N N . ALA A 1 78 ? -29.071 43.436 -27.050 1.00 32.31 78 ALA A N 1
ATOM 567 C CA . ALA A 1 78 ? -30.528 43.311 -27.005 1.00 32.31 78 ALA A CA 1
ATOM 568 C C . ALA A 1 78 ? -31.007 43.175 -25.549 1.00 32.31 78 ALA A C 1
ATOM 570 O O . ALA A 1 78 ? -30.682 42.234 -24.832 1.00 32.31 78 ALA A O 1
ATOM 571 N N . THR A 1 79 ? -31.755 44.190 -25.136 1.00 30.98 79 THR A N 1
ATOM 572 C CA . THR A 1 79 ? -32.509 44.376 -23.893 1.00 30.98 79 THR A CA 1
ATOM 573 C C . THR A 1 79 ? -33.680 43.403 -23.753 1.00 30.98 79 THR A C 1
ATOM 575 O O . THR A 1 79 ? -34.453 43.247 -24.694 1.00 30.98 79 THR A O 1
ATOM 578 N N . SER A 1 80 ? -33.894 42.869 -22.547 1.00 33.34 80 SER A N 1
ATOM 579 C CA . SER A 1 80 ? -35.228 42.534 -22.028 1.00 33.34 80 SER A CA 1
ATOM 580 C C . SER A 1 80 ? -35.182 42.470 -20.501 1.00 33.34 80 SER A C 1
ATOM 582 O O . SER A 1 80 ? -34.434 41.691 -19.919 1.00 33.34 80 SER A O 1
ATOM 584 N N . GLU A 1 81 ? -35.975 43.329 -19.874 1.00 31.91 81 GLU A N 1
ATOM 585 C CA . GLU A 1 81 ? -36.135 43.506 -18.433 1.00 31.91 81 GLU A CA 1
ATOM 586 C C . GLU A 1 81 ? -36.867 42.324 -17.780 1.00 31.91 81 GLU A C 1
ATOM 588 O O . GLU A 1 81 ? -37.793 41.788 -18.379 1.00 31.91 81 GLU A O 1
ATOM 593 N N . LEU A 1 82 ? -36.536 42.004 -16.521 1.00 33.06 82 LEU A N 1
ATOM 594 C CA . LEU A 1 82 ? -37.521 41.685 -15.477 1.00 33.06 82 LEU A CA 1
ATOM 595 C C . LEU A 1 82 ? -36.970 42.072 -14.081 1.00 33.06 82 LEU A C 1
ATOM 597 O O . LEU A 1 82 ? -35.754 42.070 -13.876 1.00 33.06 82 LEU A O 1
ATOM 601 N N . PRO A 1 83 ? -37.848 42.432 -13.121 1.00 37.12 83 PRO A N 1
ATOM 602 C CA . PRO A 1 83 ? -37.497 43.105 -11.876 1.00 37.12 83 PRO A CA 1
ATOM 603 C C . PRO A 1 83 ? -37.398 42.135 -10.688 1.00 37.12 83 PRO A C 1
ATOM 605 O O . PRO A 1 83 ? -38.163 41.183 -10.573 1.00 37.12 83 PRO A O 1
ATOM 608 N N . GLY A 1 84 ? -36.515 42.429 -9.735 1.00 33.03 84 GLY A N 1
ATOM 609 C CA . GLY A 1 84 ? -36.437 41.678 -8.482 1.00 33.03 84 GLY A CA 1
ATOM 610 C C . GLY A 1 84 ? -35.380 42.245 -7.549 1.00 33.03 84 GLY A C 1
ATOM 611 O O . GLY A 1 84 ? -34.248 41.780 -7.522 1.00 33.03 84 GLY A O 1
ATOM 612 N N . LYS A 1 85 ? -35.742 43.296 -6.810 1.00 31.59 85 LYS A N 1
ATOM 613 C CA . LYS A 1 85 ? -34.897 43.920 -5.786 1.00 31.59 85 LYS A CA 1
ATOM 614 C C . LYS A 1 85 ? -34.507 42.889 -4.719 1.00 31.59 85 LYS A C 1
ATOM 616 O O . LYS A 1 85 ? -35.366 42.433 -3.969 1.00 31.59 85 LYS A O 1
ATOM 621 N N . CYS A 1 86 ? -33.212 42.600 -4.603 1.00 31.19 86 CYS A N 1
ATOM 622 C CA . CYS A 1 86 ? -32.622 42.044 -3.389 1.00 31.19 86 CYS A CA 1
ATOM 623 C C . CYS A 1 86 ? -32.900 42.995 -2.218 1.00 31.19 86 CYS A C 1
ATOM 625 O O . CYS A 1 86 ? -32.381 44.111 -2.178 1.00 31.19 86 CYS A O 1
ATOM 627 N N . ALA A 1 87 ? -33.719 42.553 -1.267 1.00 34.50 87 ALA A N 1
ATOM 628 C CA . ALA A 1 87 ? -33.814 43.185 0.037 1.00 34.50 87 ALA A CA 1
ATOM 629 C C . ALA A 1 87 ? -32.544 42.844 0.830 1.00 34.50 87 ALA A C 1
ATOM 631 O O . ALA A 1 87 ? -32.306 41.693 1.193 1.00 34.50 87 ALA A O 1
ATOM 632 N N . THR A 1 88 ? -31.710 43.845 1.089 1.00 37.50 88 THR A N 1
ATOM 633 C CA . THR A 1 88 ? -30.631 43.760 2.069 1.00 37.50 88 THR A CA 1
ATOM 634 C C . THR A 1 88 ? -31.240 43.776 3.471 1.00 37.50 88 THR A C 1
ATOM 636 O O . THR A 1 88 ? -31.792 44.781 3.912 1.00 37.50 88 THR A O 1
ATOM 639 N N . PHE A 1 89 ? -31.159 42.651 4.182 1.00 35.88 89 PHE A N 1
ATOM 640 C CA . PHE A 1 89 ? -31.524 42.588 5.598 1.00 35.88 89 PHE A CA 1
ATOM 641 C C . PHE A 1 89 ? -30.388 43.162 6.465 1.00 35.88 89 PHE A C 1
ATOM 643 O O . PHE A 1 89 ? -29.231 42.762 6.293 1.00 35.88 89 PHE A O 1
ATOM 650 N N . PRO A 1 90 ? -30.670 44.079 7.408 1.00 40.09 90 PRO A N 1
ATOM 651 C CA . PRO A 1 90 ? -29.663 44.577 8.332 1.00 40.09 90 PRO A CA 1
ATOM 652 C C . PRO A 1 90 ? -29.246 43.485 9.326 1.00 40.09 90 PRO A C 1
ATOM 654 O O . PRO A 1 90 ? -30.063 42.763 9.892 1.00 40.09 90 PRO A O 1
ATOM 657 N N . ARG A 1 91 ? -27.933 43.389 9.545 1.00 42.84 91 ARG A N 1
ATOM 658 C CA . ARG A 1 91 ? -27.210 42.354 10.308 1.00 42.84 91 ARG A CA 1
ATOM 659 C C . ARG A 1 91 ? -27.490 42.327 11.825 1.00 42.84 91 ARG A C 1
ATOM 661 O O . ARG A 1 91 ? -26.754 41.667 12.550 1.00 42.84 91 ARG A O 1
ATOM 668 N N . SER A 1 92 ? -28.495 43.045 12.325 1.00 41.16 92 SER A N 1
ATOM 669 C CA . SER A 1 92 ? -28.574 43.440 13.739 1.00 41.16 92 SER A CA 1
ATOM 670 C C . SER A 1 92 ? -29.620 42.725 14.603 1.00 41.16 92 SER A C 1
ATOM 672 O O . SER A 1 92 ? -29.789 43.143 15.742 1.00 41.16 92 SER A O 1
ATOM 674 N N . ASP A 1 93 ? -30.305 41.671 14.139 1.00 45.22 93 ASP A N 1
ATOM 675 C CA . ASP A 1 93 ? -31.390 41.051 14.940 1.00 45.22 93 ASP A CA 1
ATOM 676 C C . ASP A 1 93 ? -31.408 39.505 14.932 1.00 45.22 93 ASP A C 1
ATOM 678 O O . ASP A 1 93 ? -32.453 38.859 14.941 1.00 45.22 93 ASP A O 1
ATOM 682 N N . TRP A 1 94 ? -30.223 38.883 14.929 1.00 43.38 94 TRP A N 1
ATOM 683 C CA . TRP A 1 94 ? -30.071 37.418 15.016 1.00 43.38 94 TRP A CA 1
ATOM 684 C C . TRP A 1 94 ? -30.290 36.848 16.430 1.00 43.38 94 TRP A C 1
ATOM 686 O O . TRP A 1 94 ? -30.474 35.643 16.595 1.00 43.38 94 TRP A O 1
ATOM 696 N N . SER A 1 95 ? -30.308 37.692 17.464 1.00 44.50 95 SER A N 1
ATOM 697 C CA . SER A 1 95 ? -30.395 37.274 18.871 1.00 44.50 95 SER A CA 1
ATOM 698 C C . SER A 1 95 ? -31.759 36.698 19.270 1.00 44.50 95 SER A C 1
ATOM 700 O O . SER A 1 95 ? -31.860 36.046 20.306 1.00 44.50 95 SER A O 1
ATOM 702 N N . ARG A 1 96 ? -32.800 36.879 18.447 1.00 41.50 96 ARG A N 1
ATOM 703 C CA . ARG A 1 96 ? -34.162 36.383 18.718 1.00 41.50 96 ARG A CA 1
ATOM 704 C C . ARG A 1 96 ? -34.432 34.952 18.238 1.00 41.50 96 ARG A C 1
ATOM 706 O O . ARG A 1 96 ? -35.471 34.401 18.585 1.00 41.50 96 ARG A O 1
ATOM 713 N N . PHE A 1 97 ? -33.507 34.338 17.493 1.00 46.75 97 PHE A N 1
ATOM 714 C CA . PHE A 1 97 ? -33.620 32.947 17.018 1.00 46.75 97 PHE A CA 1
ATOM 715 C C . PHE A 1 97 ? -32.777 31.940 17.816 1.00 46.75 97 PHE A C 1
ATOM 717 O O . PHE A 1 97 ? -32.788 30.745 17.514 1.00 46.75 97 PHE A O 1
ATOM 724 N N . LEU A 1 98 ? -32.070 32.387 18.856 1.00 38.25 98 LEU A N 1
ATOM 725 C CA . LEU A 1 98 ? -31.322 31.497 19.738 1.00 38.25 98 LEU A CA 1
ATOM 726 C C . LEU A 1 98 ? -32.287 30.830 20.727 1.00 38.25 98 LEU A C 1
ATOM 728 O O . LEU A 1 98 ? -32.884 31.482 21.583 1.00 38.25 98 LEU A O 1
ATOM 732 N N . ARG A 1 99 ? -32.457 29.511 20.577 1.00 39.88 99 ARG A N 1
ATOM 733 C CA . ARG A 1 99 ? -33.167 28.652 21.537 1.00 39.88 99 ARG A CA 1
ATOM 734 C C . ARG A 1 99 ? -32.560 28.793 22.946 1.00 39.88 99 ARG A C 1
ATOM 736 O O . ARG A 1 99 ? -31.371 29.096 23.054 1.00 39.88 99 ARG A O 1
ATOM 743 N N . PRO A 1 100 ? -33.330 28.523 24.021 1.00 40.84 100 PRO A N 1
ATOM 744 C CA . PRO A 1 100 ? -32.794 28.506 25.378 1.00 40.84 100 PRO A CA 1
ATOM 745 C C . PRO A 1 100 ? -31.609 27.540 25.467 1.00 40.84 100 PRO A C 1
ATOM 747 O O . PRO A 1 100 ? -31.696 26.413 24.973 1.00 40.84 100 PRO A O 1
ATOM 750 N N . ALA A 1 101 ? -30.515 27.990 26.083 1.00 41.84 101 ALA A N 1
ATOM 751 C CA . ALA A 1 101 ? -29.331 27.175 26.311 1.00 41.84 101 ALA A CA 1
ATOM 752 C C . ALA A 1 101 ? -29.708 25.924 27.119 1.00 41.84 101 ALA A C 1
ATOM 754 O O . ALA A 1 101 ? -30.202 26.024 28.244 1.00 41.84 101 ALA A O 1
ATOM 755 N N . LEU A 1 102 ? -29.492 24.746 26.531 1.00 44.19 102 LEU A N 1
ATOM 756 C CA . LEU A 1 102 ? -29.509 23.490 27.275 1.00 44.19 102 LEU A CA 1
ATOM 757 C C . LEU A 1 102 ? -28.402 23.534 28.343 1.00 44.19 102 LEU A C 1
ATOM 759 O O . LEU A 1 102 ? -27.355 24.144 28.101 1.00 44.19 102 LEU A O 1
ATOM 763 N N . PRO A 1 103 ? -28.608 22.915 29.520 1.00 51.06 103 PRO A N 1
ATOM 764 C CA . PRO A 1 103 ? -27.561 22.818 30.528 1.00 51.06 103 PRO A CA 1
ATOM 765 C C . PRO A 1 103 ? -26.322 22.128 29.936 1.00 51.06 103 PRO A C 1
ATOM 767 O O . PRO A 1 103 ? -26.468 21.273 29.056 1.00 51.06 103 PRO A O 1
ATOM 770 N N . PRO A 1 104 ? -25.109 22.482 30.397 1.00 44.41 104 PRO A N 1
ATOM 771 C CA . PRO A 1 104 ? -23.885 21.867 29.908 1.00 44.41 104 PRO A CA 1
ATOM 772 C C . PRO A 1 104 ? -23.960 20.359 30.153 1.00 44.41 104 PRO A C 1
ATOM 774 O O . PRO A 1 104 ? -24.070 19.911 31.296 1.00 44.41 104 PRO A O 1
ATOM 777 N N . LEU A 1 105 ? -23.941 19.584 29.067 1.00 43.53 105 LEU A N 1
ATOM 778 C CA . LEU A 1 105 ? -23.744 18.143 29.135 1.00 43.53 105 LEU A CA 1
ATOM 779 C C . LEU A 1 105 ? -22.438 17.906 29.903 1.00 43.53 105 LEU A C 1
ATOM 781 O O . LEU A 1 105 ? -21.417 18.530 29.608 1.00 43.53 105 LEU A O 1
ATOM 785 N N . SER A 1 106 ? -22.488 17.052 30.926 1.00 45.34 106 SER A N 1
ATOM 786 C CA . SER A 1 106 ? -21.301 16.565 31.634 1.00 45.34 106 SER A CA 1
ATOM 787 C C . SER A 1 106 ? -20.230 16.146 30.623 1.00 45.34 106 SER A C 1
ATOM 789 O O . SER A 1 106 ? -20.618 15.543 29.618 1.00 45.34 106 SER A O 1
ATOM 791 N N . PRO A 1 107 ? -18.927 16.403 30.862 1.00 41.28 107 PRO A N 1
ATOM 792 C CA . PRO A 1 107 ? -17.880 15.960 29.953 1.00 41.28 107 PRO A CA 1
ATOM 793 C C . PRO A 1 107 ? -17.991 14.444 29.809 1.00 41.28 107 PRO A C 1
ATOM 795 O O . PRO A 1 107 ? -17.716 13.691 30.744 1.00 41.28 107 PRO A O 1
ATOM 798 N N . THR A 1 108 ? -18.471 13.998 28.652 1.00 44.75 108 THR A N 1
ATOM 799 C CA . THR A 1 108 ? -18.347 12.609 28.234 1.00 44.75 108 THR A CA 1
ATOM 800 C C . THR A 1 108 ? -16.863 12.265 28.306 1.00 44.75 108 THR A C 1
ATOM 802 O O . THR A 1 108 ? -16.056 13.065 27.819 1.00 44.75 108 THR A O 1
ATOM 805 N N . PRO A 1 109 ? -16.472 11.140 28.935 1.00 41.34 109 PRO A N 1
ATOM 806 C CA . PRO A 1 109 ? -15.082 10.710 28.888 1.00 41.34 109 PRO A CA 1
ATOM 807 C C . PRO A 1 109 ? -14.671 10.665 27.410 1.00 41.34 109 PRO A C 1
ATOM 809 O O . PRO A 1 109 ? -15.468 10.174 26.602 1.00 41.34 109 PRO A O 1
ATOM 812 N N . PRO A 1 110 ? -13.509 11.228 27.029 1.00 43.06 110 PRO A N 1
ATOM 813 C CA . PRO A 1 110 ? -13.054 11.142 25.652 1.00 43.06 110 PRO A CA 1
ATOM 814 C C . PRO A 1 110 ? -13.0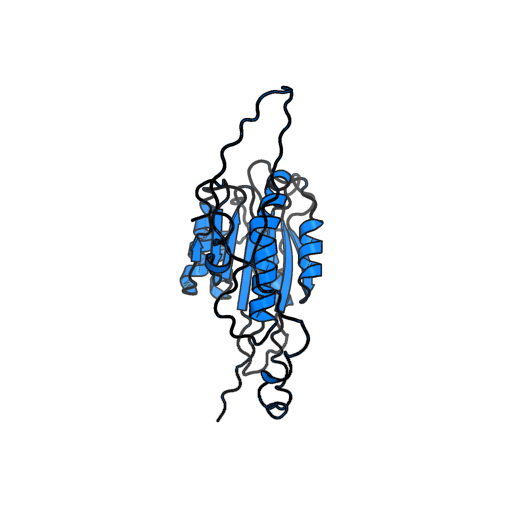54 9.662 25.277 1.00 43.06 110 PRO A C 1
ATOM 816 O O . PRO A 1 110 ? -12.455 8.840 25.972 1.00 43.06 110 PRO A O 1
ATOM 819 N N . CYS A 1 111 ? -13.800 9.301 24.235 1.00 42.72 111 CYS A N 1
ATOM 820 C CA . CYS A 1 111 ? -13.655 7.986 23.639 1.00 42.72 111 CYS A CA 1
ATOM 821 C C . CYS A 1 111 ? -12.252 8.000 23.037 1.00 42.72 111 CYS A C 1
ATOM 823 O O . CYS A 1 111 ? -12.041 8.573 21.971 1.00 42.72 111 CYS A O 1
ATOM 825 N N . GLU A 1 112 ? -11.266 7.494 23.773 1.00 50.53 112 GLU A N 1
ATOM 826 C CA . GLU A 1 112 ? -9.898 7.351 23.286 1.00 50.53 112 GLU A CA 1
ATOM 827 C C . GLU A 1 112 ? -9.905 6.263 22.208 1.00 50.53 112 GLU A C 1
ATOM 829 O O . GLU A 1 112 ? -9.625 5.091 22.459 1.00 50.53 112 GLU A O 1
ATOM 834 N N . GLN A 1 113 ? -10.328 6.619 20.997 1.00 57.50 113 GLN A N 1
ATOM 835 C CA . GLN A 1 113 ? -10.046 5.843 19.800 1.00 57.50 113 GLN A CA 1
ATOM 836 C C . GLN A 1 113 ? -8.610 6.166 19.413 1.00 57.50 113 GLN A C 1
ATOM 838 O O . GLN A 1 113 ? -8.293 7.257 18.944 1.00 57.50 113 GLN A O 1
ATOM 843 N N . SER A 1 114 ? -7.706 5.229 19.690 1.00 80.44 114 SER A N 1
ATOM 844 C CA . SER A 1 114 ? -6.313 5.365 19.289 1.00 80.44 114 SER A CA 1
ATOM 845 C C . SER A 1 114 ? -6.193 5.025 17.806 1.00 80.44 114 SER A C 1
ATOM 847 O O . SER A 1 114 ? -6.151 3.862 17.406 1.00 80.44 114 SER A O 1
ATOM 849 N N . LEU A 1 115 ? -6.185 6.067 16.978 1.00 87.44 115 LEU A N 1
ATOM 850 C CA . LEU A 1 115 ? -5.805 5.971 15.576 1.00 87.44 115 LEU A CA 1
ATOM 851 C C . LEU A 1 115 ? -4.280 5.992 15.460 1.00 87.44 115 LEU A C 1
ATOM 853 O O . LEU A 1 115 ? -3.615 6.828 16.071 1.00 87.44 115 LEU A O 1
ATOM 857 N N . ARG A 1 116 ? -3.715 5.079 14.672 1.00 91.56 116 ARG A N 1
ATOM 858 C CA . ARG A 1 116 ? -2.276 5.011 14.416 1.00 91.56 116 ARG A CA 1
ATOM 859 C C . ARG A 1 116 ? -2.004 4.776 12.946 1.00 91.56 116 ARG A C 1
ATOM 861 O O . ARG A 1 116 ? -2.626 3.927 12.313 1.00 91.56 116 ARG A O 1
ATOM 868 N N . PHE A 1 117 ? -1.025 5.498 12.433 1.00 94.25 117 PHE A N 1
ATOM 869 C CA . PHE A 1 117 ? -0.585 5.424 11.061 1.00 94.25 117 PHE A CA 1
ATOM 870 C C . PHE A 1 117 ? 0.816 4.837 10.947 1.00 94.25 117 PHE A C 1
ATOM 872 O O . PHE A 1 117 ? 1.725 5.144 11.728 1.00 94.25 117 PHE A O 1
ATOM 879 N N . GLY A 1 118 ? 0.985 4.020 9.915 1.00 96.12 118 GLY A N 1
ATOM 880 C CA . GLY A 1 118 ? 2.266 3.516 9.453 1.00 96.12 118 GLY A CA 1
ATOM 881 C C . GLY A 1 118 ? 2.445 3.768 7.961 1.00 96.12 118 GLY A C 1
ATOM 882 O O . GLY A 1 118 ? 1.477 3.880 7.207 1.00 96.12 118 GLY A O 1
ATOM 883 N N . LEU A 1 119 ? 3.696 3.837 7.533 1.00 97.81 119 LEU A N 1
ATOM 884 C CA . LEU A 1 119 ? 4.078 3.920 6.133 1.00 97.81 119 LEU A CA 1
ATOM 885 C C . LEU A 1 119 ? 5.201 2.922 5.873 1.00 97.81 119 LEU A C 1
ATOM 887 O O . LEU A 1 119 ? 6.243 2.967 6.522 1.00 97.81 119 LEU A O 1
ATOM 891 N N . VAL A 1 120 ? 4.984 2.045 4.906 1.00 98.12 120 VAL A N 1
ATOM 892 C CA . VAL A 1 120 ? 5.987 1.155 4.341 1.00 98.12 120 VAL A CA 1
ATOM 893 C C . VAL A 1 120 ? 6.284 1.623 2.927 1.00 98.12 120 VAL A C 1
ATOM 895 O O . VAL A 1 120 ? 5.365 1.810 2.132 1.00 98.12 120 VAL A O 1
ATOM 898 N N . VAL A 1 121 ? 7.560 1.786 2.604 1.00 97.50 121 VAL A N 1
ATOM 899 C CA . VAL A 1 121 ? 8.026 2.048 1.240 1.00 97.50 121 VAL A CA 1
ATOM 900 C C . VAL A 1 121 ? 8.801 0.829 0.782 1.00 97.50 121 VAL A C 1
ATOM 902 O O . VAL A 1 121 ? 9.801 0.480 1.405 1.00 97.50 121 VAL A O 1
ATOM 905 N N . TYR A 1 122 ? 8.346 0.163 -0.274 1.00 97.06 122 TYR A N 1
ATOM 906 C CA . TYR A 1 122 ? 8.999 -1.041 -0.785 1.00 97.06 122 TYR A CA 1
ATOM 907 C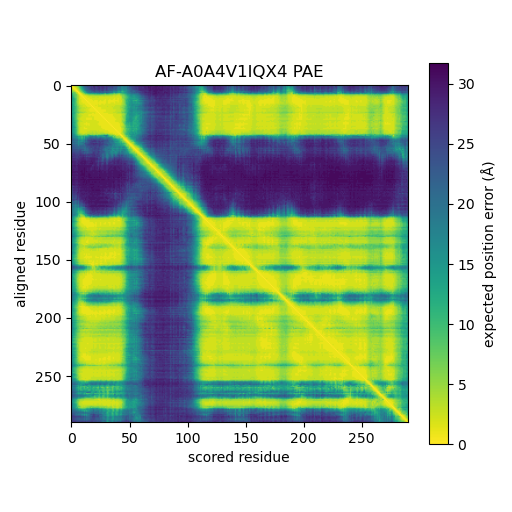 C . TYR A 1 122 ? 9.515 -0.831 -2.204 1.00 97.06 122 TYR A C 1
ATOM 909 O O . TYR A 1 122 ? 8.902 -0.129 -2.998 1.00 97.06 122 TYR A O 1
ATOM 917 N N . GLY A 1 123 ? 10.666 -1.414 -2.513 1.00 94.81 123 GLY A N 1
ATOM 918 C CA . GLY A 1 123 ? 11.300 -1.332 -3.823 1.00 94.81 123 GLY A CA 1
ATOM 919 C C . GLY A 1 123 ? 11.329 -2.688 -4.517 1.00 94.81 123 GLY A C 1
ATOM 920 O O . GLY A 1 123 ? 10.373 -3.461 -4.480 1.00 94.81 123 GLY A O 1
ATOM 921 N N . ASP A 1 124 ? 12.461 -2.976 -5.146 1.00 94.62 124 ASP A N 1
ATOM 922 C CA . ASP A 1 124 ? 12.796 -4.292 -5.690 1.00 94.62 124 ASP A CA 1
ATOM 923 C C . ASP A 1 124 ? 13.967 -4.903 -4.894 1.00 94.62 124 ASP A C 1
ATOM 925 O O . ASP A 1 124 ? 14.489 -4.294 -3.960 1.00 94.62 124 ASP A O 1
ATOM 929 N N . TYR A 1 125 ? 14.396 -6.106 -5.244 1.00 93.44 125 TYR A N 1
ATOM 930 C CA . TYR A 1 125 ? 15.578 -6.741 -4.685 1.00 93.44 125 TYR A CA 1
ATOM 931 C C . TYR A 1 125 ? 16.873 -6.125 -5.241 1.00 93.44 125 TYR A C 1
ATOM 933 O O . TYR A 1 125 ? 16.899 -5.611 -6.368 1.00 93.44 125 TYR A O 1
ATOM 941 N N . PRO A 1 126 ? 17.990 -6.204 -4.494 1.00 90.31 126 PRO A N 1
ATOM 942 C CA . PRO A 1 126 ? 19.303 -5.878 -5.033 1.00 90.31 126 PRO A CA 1
ATOM 943 C C . PRO A 1 126 ? 19.599 -6.675 -6.319 1.00 90.31 126 PRO A C 1
ATOM 945 O O . PRO A 1 126 ? 19.263 -7.860 -6.395 1.00 90.31 126 PRO A O 1
ATOM 948 N N . PRO A 1 127 ? 20.248 -6.066 -7.328 1.00 90.38 127 PRO A N 1
ATOM 949 C CA . PRO A 1 127 ? 20.870 -4.738 -7.314 1.00 90.38 127 PRO A CA 1
ATOM 950 C C . PRO A 1 127 ? 19.940 -3.585 -7.742 1.00 90.38 127 PRO A C 1
ATOM 952 O O . PRO A 1 127 ? 20.415 -2.469 -7.923 1.00 90.38 127 PRO A O 1
ATOM 955 N N . TYR A 1 128 ? 18.646 -3.832 -7.962 1.00 89.25 128 TYR A N 1
ATOM 956 C CA . TYR A 1 128 ? 17.732 -2.841 -8.545 1.00 89.25 128 TYR A CA 1
ATOM 957 C C . TYR A 1 128 ? 17.222 -1.810 -7.534 1.00 89.25 128 TYR A C 1
ATOM 959 O O . TYR A 1 128 ? 16.819 -0.715 -7.923 1.00 89.25 128 TYR A O 1
ATOM 967 N N . SER A 1 129 ? 17.264 -2.134 -6.243 1.00 90.12 129 SER A N 1
ATOM 968 C CA . SER A 1 129 ? 16.980 -1.202 -5.155 1.00 90.12 129 SER A CA 1
ATOM 969 C C . SER A 1 129 ? 18.007 -1.347 -4.040 1.00 90.12 129 SER A C 1
ATOM 971 O O . SER A 1 129 ? 18.434 -2.458 -3.720 1.00 90.12 129 SER A O 1
ATOM 973 N N . ASP A 1 130 ? 18.342 -0.227 -3.401 1.00 87.00 130 ASP A N 1
ATOM 974 C CA . ASP A 1 130 ? 19.187 -0.201 -2.201 1.00 87.00 130 ASP A CA 1
ATOM 975 C C . ASP A 1 130 ? 18.442 -0.719 -0.963 1.00 87.00 130 ASP A C 1
ATOM 977 O O . ASP A 1 130 ? 19.053 -1.150 0.016 1.00 87.00 130 ASP A O 1
ATOM 981 N N . ARG A 1 131 ? 17.107 -0.634 -0.983 1.00 86.88 131 ARG A N 1
ATOM 982 C CA . ARG A 1 131 ? 16.224 -1.044 0.109 1.00 86.88 131 ARG A CA 1
ATOM 983 C C . ARG A 1 131 ? 15.025 -1.788 -0.452 1.00 86.88 131 ARG A C 1
ATOM 985 O O . ARG A 1 131 ? 14.356 -1.296 -1.360 1.00 86.88 131 ARG A O 1
ATOM 992 N N . VAL A 1 132 ? 14.757 -2.957 0.119 1.00 94.19 132 VAL A N 1
ATOM 993 C CA . VAL A 1 132 ? 13.626 -3.803 -0.278 1.00 94.19 132 VAL A CA 1
ATOM 994 C C . VAL A 1 132 ? 12.338 -3.317 0.383 1.00 94.19 132 VAL A C 1
ATOM 996 O O . VAL A 1 132 ? 11.342 -3.135 -0.306 1.00 94.19 132 VAL A O 1
ATOM 999 N N . ALA A 1 133 ? 12.375 -3.029 1.690 1.00 95.19 133 ALA A N 1
ATOM 1000 C CA . ALA A 1 133 ? 11.266 -2.435 2.433 1.00 95.19 133 ALA A CA 1
ATOM 1001 C C . ALA A 1 133 ? 11.769 -1.539 3.581 1.00 95.19 133 ALA A C 1
ATOM 1003 O O . ALA A 1 133 ? 12.574 -1.960 4.415 1.00 95.19 133 ALA A O 1
ATOM 1004 N N . GLU A 1 134 ? 11.266 -0.310 3.647 1.00 95.31 134 GLU A N 1
ATOM 1005 C CA . GLU A 1 134 ? 11.513 0.675 4.702 1.00 95.31 134 GLU A CA 1
ATOM 1006 C C . GLU A 1 134 ? 10.219 0.952 5.471 1.00 95.31 134 GLU A C 1
ATOM 1008 O O . GLU A 1 134 ? 9.150 1.020 4.872 1.00 95.31 134 GLU A O 1
ATOM 1013 N N . ARG A 1 135 ? 10.306 1.093 6.799 1.00 96.00 135 ARG A N 1
ATOM 1014 C CA . ARG A 1 135 ? 9.157 1.229 7.706 1.00 96.00 135 ARG A CA 1
ATOM 1015 C C . ARG A 1 135 ? 9.236 2.564 8.443 1.00 96.00 135 ARG A C 1
ATOM 1017 O O . ARG A 1 135 ? 10.282 2.911 8.989 1.00 96.00 135 ARG A O 1
ATOM 1024 N N . HIS A 1 136 ? 8.119 3.273 8.521 1.00 95.06 136 HIS A N 1
ATOM 1025 C CA . HIS A 1 136 ? 7.981 4.528 9.251 1.00 95.06 136 HIS A CA 1
ATOM 1026 C C . HIS A 1 136 ? 6.713 4.493 10.100 1.00 95.06 136 HIS A C 1
ATOM 1028 O O . HIS A 1 136 ? 5.603 4.413 9.573 1.00 95.06 136 HIS A O 1
ATOM 1034 N N . LEU A 1 137 ? 6.866 4.583 11.420 1.00 92.56 137 LEU A N 1
ATOM 1035 C CA . LEU A 1 137 ? 5.739 4.728 12.334 1.00 92.56 137 LEU A CA 1
ATOM 1036 C C . LEU A 1 137 ? 5.434 6.217 12.538 1.00 92.56 137 LEU A C 1
ATOM 1038 O O . LEU A 1 137 ? 6.320 6.976 12.925 1.00 92.56 137 LEU A O 1
ATOM 1042 N N . LEU A 1 138 ? 4.197 6.633 12.259 1.00 88.94 138 LEU A N 1
ATOM 1043 C CA . LEU A 1 138 ? 3.819 8.050 12.159 1.00 88.94 138 LEU A CA 1
ATOM 1044 C C . LEU A 1 138 ? 2.849 8.505 13.263 1.00 88.94 138 LEU A C 1
ATOM 1046 O O . LEU A 1 138 ? 2.623 9.700 13.427 1.00 88.94 138 LEU A O 1
ATOM 1050 N N . GLY A 1 139 ? 2.319 7.578 14.068 1.00 86.81 139 GLY A N 1
ATOM 1051 C CA . GLY A 1 139 ? 1.411 7.905 15.174 1.00 86.81 139 GLY A CA 1
ATOM 1052 C C . GLY A 1 139 ? 0.023 8.331 14.686 1.00 86.81 139 GLY A C 1
ATOM 1053 O O . GLY A 1 139 ? -0.425 7.864 13.648 1.00 86.81 139 GLY A O 1
ATOM 1054 N N . ALA A 1 140 ? -0.684 9.175 15.438 1.00 87.12 140 ALA A N 1
ATOM 1055 C CA . ALA A 1 140 ? -2.073 9.558 15.139 1.00 87.12 140 ALA A CA 1
ATOM 1056 C C . ALA A 1 140 ? -2.217 10.785 14.214 1.00 87.12 140 ALA A C 1
ATOM 1058 O O . ALA A 1 140 ? -3.326 11.119 13.802 1.00 87.12 140 ALA A O 1
ATOM 1059 N N . ASP A 1 141 ? -1.117 11.481 13.917 1.00 87.62 141 ASP A N 1
ATOM 1060 C CA . ASP A 1 141 ? -1.142 12.780 13.242 1.00 87.62 141 ASP A CA 1
ATOM 1061 C C . ASP A 1 141 ? -1.301 12.636 11.719 1.00 87.62 141 ASP A C 1
ATOM 1063 O O . ASP A 1 141 ? -0.385 12.215 11.007 1.00 87.62 141 ASP A O 1
ATOM 1067 N N . ALA A 1 142 ? -2.471 13.029 11.216 1.00 89.19 142 ALA A N 1
ATOM 1068 C CA . ALA A 1 142 ? -2.784 13.032 9.792 1.00 89.19 142 ALA A CA 1
ATOM 1069 C C . ALA A 1 142 ? -1.828 13.923 8.981 1.00 89.19 142 ALA A C 1
ATOM 1071 O O . ALA A 1 142 ? -1.405 13.540 7.887 1.00 89.19 142 ALA A O 1
ATOM 1072 N N . ASP A 1 143 ? -1.436 15.084 9.512 1.00 91.12 143 ASP A N 1
ATOM 1073 C CA . ASP A 1 143 ? -0.554 16.017 8.811 1.00 91.12 143 ASP A CA 1
ATOM 1074 C C . ASP A 1 143 ? 0.863 15.455 8.696 1.00 91.12 143 ASP A C 1
ATOM 1076 O O . ASP A 1 143 ? 1.512 15.613 7.652 1.00 91.12 143 ASP A O 1
ATOM 1080 N N . ALA A 1 144 ? 1.333 14.737 9.720 1.00 91.69 144 ALA A N 1
ATOM 1081 C CA . ALA A 1 144 ? 2.593 14.004 9.663 1.00 91.69 144 ALA A CA 1
ATOM 1082 C C . ALA A 1 144 ? 2.570 12.935 8.559 1.00 91.69 144 ALA A C 1
ATOM 1084 O O . ALA A 1 144 ? 3.536 12.819 7.800 1.00 91.69 144 ALA A O 1
ATOM 1085 N N . VAL A 1 145 ? 1.455 12.213 8.406 1.00 93.25 145 VAL A N 1
ATOM 1086 C CA . VAL A 1 145 ? 1.273 11.199 7.352 1.00 93.25 145 VAL A CA 1
ATOM 1087 C C . VAL A 1 145 ? 1.278 11.816 5.967 1.00 93.25 145 VAL A C 1
ATOM 1089 O O . VAL A 1 145 ? 2.042 11.384 5.103 1.00 93.25 145 VAL A O 1
ATOM 1092 N N . LEU A 1 146 ? 0.485 12.864 5.750 1.00 95.00 146 LEU A N 1
ATOM 1093 C CA . LEU A 1 146 ? 0.450 13.556 4.463 1.00 95.00 146 LEU A CA 1
ATOM 1094 C C . LEU A 1 146 ? 1.804 14.178 4.123 1.00 95.00 146 LEU A C 1
ATOM 1096 O O . LEU A 1 146 ? 2.243 14.140 2.974 1.00 95.00 146 LEU A O 1
ATOM 1100 N N . THR A 1 147 ? 2.502 14.714 5.121 1.00 96.69 147 THR A N 1
ATOM 1101 C CA . THR A 1 147 ? 3.859 15.237 4.953 1.00 96.69 147 THR A CA 1
ATOM 1102 C C . THR A 1 147 ? 4.842 14.134 4.570 1.00 96.69 147 THR A C 1
ATOM 1104 O O . THR A 1 147 ? 5.672 14.357 3.689 1.00 96.69 147 THR A O 1
ATOM 1107 N N . ALA A 1 148 ? 4.757 12.956 5.194 1.00 96.88 148 ALA A N 1
ATOM 1108 C CA . ALA A 1 148 ? 5.597 11.811 4.859 1.00 96.88 148 ALA A CA 1
ATOM 1109 C C . ALA A 1 148 ? 5.334 11.326 3.425 1.00 96.88 148 ALA A C 1
ATOM 1111 O O . ALA A 1 148 ? 6.277 11.220 2.643 1.00 96.88 148 ALA A O 1
ATOM 1112 N N . LEU A 1 149 ? 4.063 11.146 3.046 1.00 96.75 149 LEU A N 1
ATOM 1113 C CA . LEU A 1 149 ? 3.663 10.742 1.694 1.00 96.75 149 LEU A CA 1
ATOM 1114 C C . LEU A 1 149 ? 4.156 11.736 0.631 1.00 96.75 149 LEU A C 1
ATOM 1116 O O . LEU A 1 149 ? 4.754 11.331 -0.360 1.00 96.75 149 LEU A O 1
ATOM 1120 N N . ARG A 1 150 ? 3.989 13.048 0.850 1.00 97.06 150 ARG A N 1
ATOM 1121 C CA . ARG A 1 150 ? 4.459 14.094 -0.083 1.00 97.06 150 ARG A CA 1
ATOM 1122 C C . ARG A 1 150 ? 5.982 14.148 -0.231 1.00 97.06 150 ARG A C 1
ATOM 1124 O O . ARG A 1 150 ? 6.470 14.668 -1.230 1.00 97.06 150 ARG A O 1
ATOM 1131 N N . LYS A 1 151 ? 6.730 13.670 0.766 1.00 96.88 151 LYS A N 1
ATOM 1132 C CA . LYS A 1 151 ? 8.201 13.674 0.783 1.00 96.88 151 LYS A CA 1
ATOM 1133 C C . LYS A 1 151 ? 8.821 12.394 0.225 1.00 96.88 151 LYS A C 1
ATOM 1135 O O . LYS A 1 151 ? 10.051 12.321 0.169 1.00 96.88 151 LYS A O 1
ATOM 1140 N N . LEU A 1 152 ? 8.012 11.409 -0.171 1.00 96.31 152 LEU A N 1
ATOM 1141 C CA . LEU A 1 152 ? 8.513 10.173 -0.758 1.00 96.31 152 LEU A CA 1
ATOM 1142 C C . LEU A 1 152 ? 9.370 10.459 -1.991 1.00 96.31 152 LEU A C 1
ATOM 1144 O O . LEU A 1 152 ? 9.020 11.264 -2.856 1.00 96.31 152 LEU A O 1
ATOM 1148 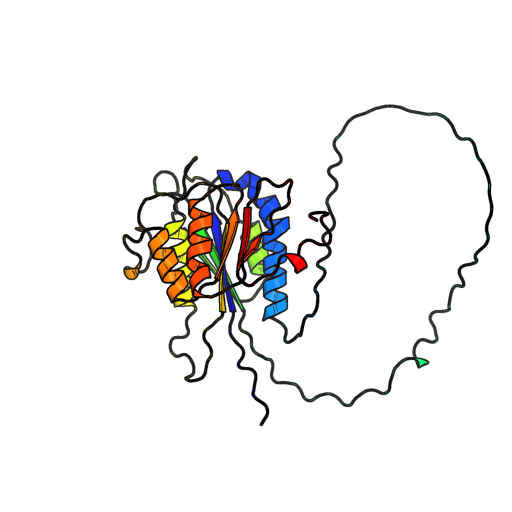N N . LYS A 1 153 ? 10.520 9.788 -2.046 1.00 94.38 153 LYS A N 1
ATOM 1149 C CA . LYS A 1 153 ? 11.420 9.811 -3.194 1.00 94.38 153 LYS A CA 1
ATOM 1150 C C . LYS A 1 153 ? 11.299 8.483 -3.916 1.00 94.38 153 LYS A C 1
ATOM 1152 O O . LYS A 1 153 ? 11.571 7.441 -3.332 1.00 94.38 153 LYS A O 1
ATOM 1157 N N . PHE A 1 154 ? 10.913 8.559 -5.179 1.00 94.75 154 PHE A N 1
ATOM 1158 C CA . PHE A 1 154 ? 10.753 7.407 -6.054 1.00 94.75 154 PHE A CA 1
ATOM 1159 C C . PHE A 1 154 ? 12.046 7.194 -6.832 1.00 94.75 154 PHE A C 1
ATOM 1161 O O . PHE A 1 154 ? 12.447 8.050 -7.624 1.00 94.75 154 PHE A O 1
ATOM 1168 N N . GLN A 1 155 ? 12.741 6.096 -6.553 1.00 92.19 155 GLN A N 1
ATOM 1169 C CA . GLN A 1 155 ? 14.062 5.814 -7.109 1.00 92.19 155 GLN A CA 1
ATOM 1170 C C . GLN A 1 155 ? 14.321 4.310 -7.188 1.00 92.19 155 GLN A C 1
ATOM 1172 O O . GLN A 1 155 ? 13.804 3.537 -6.387 1.00 92.19 155 GLN A O 1
ATOM 1177 N N . GLY A 1 156 ? 15.160 3.904 -8.141 1.00 87.56 156 GLY A N 1
ATOM 1178 C CA . GLY A 1 156 ? 15.469 2.491 -8.359 1.00 87.56 156 GLY A CA 1
ATOM 1179 C C . GLY A 1 156 ? 14.224 1.662 -8.690 1.00 87.56 156 GLY A C 1
ATOM 1180 O O . GLY A 1 156 ? 13.255 2.169 -9.261 1.00 87.56 156 GLY A O 1
ATOM 1181 N N . GLY A 1 157 ? 14.269 0.388 -8.317 1.00 79.62 157 GLY A N 1
ATOM 1182 C CA . GLY A 1 157 ? 13.227 -0.596 -8.583 1.00 79.62 157 GLY A CA 1
ATOM 1183 C C . GLY A 1 157 ? 13.354 -1.254 -9.957 1.00 79.62 157 GLY A C 1
ATOM 1184 O O . GLY A 1 157 ? 14.007 -0.744 -10.872 1.00 79.62 157 GLY A O 1
ATOM 1185 N N . GLY A 1 158 ? 12.732 -2.421 -10.093 1.00 73.75 158 GLY A N 1
ATOM 1186 C CA . GLY A 1 158 ? 12.621 -3.123 -11.359 1.00 73.75 158 GLY A CA 1
ATOM 1187 C C . GLY A 1 158 ? 11.674 -2.396 -12.306 1.00 73.75 158 GLY A C 1
ATOM 1188 O O . GLY A 1 158 ? 10.637 -1.868 -11.909 1.00 73.75 158 GLY A O 1
ATOM 1189 N N . VAL A 1 159 ? 12.014 -2.401 -13.597 1.00 78.19 159 VAL A N 1
ATOM 1190 C CA . VAL A 1 159 ? 11.167 -1.807 -14.649 1.00 78.19 159 VAL A CA 1
ATOM 1191 C C . VAL A 1 159 ? 9.804 -2.507 -14.726 1.00 78.19 159 VAL A C 1
ATOM 1193 O O . VAL A 1 159 ? 8.796 -1.884 -15.048 1.00 78.19 159 VAL A O 1
ATOM 1196 N N . TRP A 1 160 ? 9.775 -3.805 -14.422 1.00 87.19 160 TRP A N 1
ATOM 1197 C CA . TRP A 1 160 ? 8.618 -4.670 -14.659 1.00 87.19 160 TRP A CA 1
ATOM 1198 C C . TRP A 1 160 ? 7.986 -5.201 -13.382 1.00 87.19 160 TRP A C 1
ATOM 1200 O O . TRP A 1 160 ? 6.776 -5.420 -13.358 1.00 87.19 160 TRP A O 1
ATOM 1210 N N . THR A 1 161 ? 8.797 -5.387 -12.341 1.00 92.69 161 THR A N 1
ATOM 1211 C CA . THR A 1 161 ? 8.402 -6.096 -11.128 1.00 92.69 161 THR A CA 1
ATOM 1212 C C . THR A 1 161 ? 8.923 -5.421 -9.864 1.00 92.69 161 THR A C 1
ATOM 1214 O O . THR A 1 161 ? 9.922 -4.704 -9.908 1.00 92.69 161 THR A O 1
ATOM 1217 N N . ASN A 1 162 ? 8.259 -5.665 -8.737 1.00 93.81 162 ASN A N 1
ATOM 1218 C CA . ASN A 1 162 ? 8.632 -5.152 -7.421 1.00 93.81 162 ASN A CA 1
ATOM 1219 C C . ASN A 1 162 ? 8.534 -6.235 -6.335 1.00 93.81 162 ASN A C 1
ATOM 1221 O O . ASN A 1 162 ? 7.966 -7.312 -6.523 1.00 93.81 162 ASN A O 1
ATOM 1225 N N . ALA A 1 163 ? 9.100 -5.946 -5.168 1.00 96.19 163 ALA A N 1
ATOM 1226 C CA . ALA A 1 163 ? 9.095 -6.838 -4.019 1.00 96.19 163 ALA A CA 1
ATOM 1227 C C . ALA A 1 163 ? 7.863 -6.599 -3.121 1.00 96.19 163 ALA A C 1
ATOM 1229 O O . ALA A 1 163 ? 7.982 -6.441 -1.909 1.00 96.19 163 ALA A O 1
ATOM 1230 N N . ALA A 1 164 ? 6.656 -6.544 -3.698 1.00 96.81 164 ALA A N 1
ATOM 1231 C CA . ALA A 1 164 ? 5.443 -6.213 -2.940 1.00 96.81 164 ALA A CA 1
ATOM 1232 C C . ALA A 1 164 ? 5.148 -7.168 -1.771 1.00 96.81 164 ALA A C 1
ATOM 1234 O O . ALA A 1 164 ? 4.612 -6.731 -0.753 1.00 96.81 164 ALA A O 1
ATOM 1235 N N . ALA A 1 165 ? 5.525 -8.447 -1.882 1.00 97.62 165 ALA A N 1
ATOM 1236 C CA . ALA A 1 165 ? 5.391 -9.402 -0.781 1.00 97.62 165 ALA A CA 1
ATOM 1237 C C . ALA A 1 165 ? 6.188 -8.956 0.462 1.00 97.62 165 ALA A C 1
ATOM 1239 O O . ALA A 1 165 ? 5.680 -9.037 1.576 1.00 97.62 165 ALA A O 1
ATOM 1240 N N . GLU A 1 166 ? 7.381 -8.384 0.269 1.00 97.69 166 GLU A N 1
ATOM 1241 C CA . GLU A 1 166 ? 8.219 -7.823 1.340 1.00 97.69 166 GLU A CA 1
ATOM 1242 C C . GLU A 1 166 ? 7.569 -6.589 1.964 1.00 97.69 166 GLU A C 1
ATOM 1244 O O . GLU A 1 166 ? 7.572 -6.424 3.181 1.00 97.69 166 GLU A O 1
ATOM 1249 N N . GLY A 1 167 ? 6.962 -5.731 1.135 1.00 97.69 167 GLY A N 1
ATOM 1250 C CA . GLY A 1 167 ? 6.210 -4.569 1.605 1.00 97.69 167 GLY A CA 1
ATOM 1251 C C . GLY A 1 167 ? 5.012 -4.958 2.478 1.00 97.69 167 GLY A C 1
ATOM 1252 O O . GLY A 1 167 ? 4.779 -4.356 3.527 1.00 97.69 167 GLY A O 1
ATOM 1253 N N . LEU A 1 168 ? 4.266 -5.993 2.084 1.00 98.25 168 LEU A N 1
ATOM 1254 C CA . LEU A 1 168 ? 3.143 -6.504 2.873 1.00 98.25 168 LEU A CA 1
ATOM 1255 C C . LEU A 1 168 ? 3.603 -7.236 4.141 1.00 98.25 168 LEU A C 1
ATOM 1257 O O . LEU A 1 168 ? 2.998 -7.043 5.196 1.00 98.25 168 LEU A O 1
ATOM 1261 N N . ALA A 1 169 ? 4.692 -8.007 4.080 1.00 97.81 169 ALA A N 1
ATOM 1262 C CA . ALA A 1 169 ? 5.299 -8.616 5.262 1.00 97.81 169 ALA A CA 1
ATOM 1263 C C . ALA A 1 169 ? 5.745 -7.539 6.266 1.00 97.81 169 ALA A C 1
ATOM 1265 O O . ALA A 1 169 ? 5.395 -7.604 7.442 1.00 97.81 169 ALA A O 1
ATOM 1266 N N . ALA A 1 170 ? 6.405 -6.479 5.792 1.00 97.94 170 ALA A N 1
ATOM 1267 C CA . ALA A 1 170 ? 6.793 -5.334 6.610 1.00 97.94 170 ALA A CA 1
ATOM 1268 C C . ALA A 1 170 ? 5.592 -4.652 7.289 1.00 97.94 170 ALA A C 1
ATOM 1270 O O . ALA A 1 170 ? 5.679 -4.275 8.458 1.00 97.94 170 ALA A O 1
ATOM 1271 N N . ALA A 1 171 ? 4.455 -4.527 6.598 1.00 97.69 171 ALA A N 1
ATOM 1272 C CA . ALA A 1 171 ? 3.225 -4.011 7.199 1.00 97.69 171 ALA A CA 1
ATOM 1273 C C . ALA A 1 171 ? 2.686 -4.936 8.303 1.00 97.69 171 ALA A C 1
ATOM 1275 O O . ALA A 1 171 ? 2.252 -4.468 9.357 1.00 97.69 171 ALA A O 1
ATOM 1276 N N . MET A 1 172 ? 2.749 -6.250 8.091 1.00 97.00 172 MET A N 1
ATOM 1277 C CA . MET A 1 172 ? 2.338 -7.237 9.088 1.00 97.00 172 MET A CA 1
ATOM 1278 C C . MET A 1 172 ? 3.228 -7.240 10.334 1.00 97.00 172 MET A C 1
ATOM 1280 O O . MET A 1 172 ? 2.733 -7.437 11.443 1.00 97.00 172 MET A O 1
ATOM 1284 N N . GLU A 1 173 ? 4.524 -6.986 10.178 1.00 95.44 173 GLU A N 1
ATOM 1285 C CA . GLU A 1 173 ? 5.448 -6.778 11.299 1.00 95.44 173 GLU A CA 1
ATOM 1286 C C . GLU A 1 173 ? 5.095 -5.515 12.079 1.00 95.44 173 GLU A C 1
ATOM 1288 O O . GLU A 1 173 ? 4.972 -5.561 13.299 1.00 95.44 173 GLU A O 1
ATOM 1293 N N . MET A 1 174 ? 4.807 -4.413 11.381 1.00 94.88 174 MET A N 1
ATOM 1294 C CA . MET A 1 174 ? 4.381 -3.176 12.034 1.00 94.88 174 MET A CA 1
ATOM 1295 C C . MET A 1 174 ? 3.094 -3.360 12.851 1.00 94.88 174 MET A C 1
ATOM 1297 O O . MET A 1 174 ? 2.984 -2.802 13.939 1.00 94.88 174 MET A O 1
ATOM 1301 N N . TYR A 1 175 ? 2.124 -4.164 12.400 1.00 93.31 175 TYR A N 1
ATOM 1302 C CA . TYR A 1 175 ? 0.940 -4.462 13.223 1.00 93.31 175 TYR A CA 1
ATOM 1303 C C . TYR A 1 175 ? 1.259 -5.242 14.503 1.00 93.31 175 TYR A C 1
ATOM 1305 O O . TYR A 1 175 ? 0.505 -5.133 15.475 1.00 93.31 175 TYR A O 1
ATOM 1313 N N . ASN A 1 176 ? 2.337 -6.030 14.521 1.00 89.44 176 ASN A N 1
ATOM 1314 C CA . ASN A 1 176 ? 2.795 -6.686 15.742 1.00 89.44 176 ASN A CA 1
ATOM 1315 C C . ASN A 1 176 ? 3.440 -5.689 16.696 1.00 89.44 176 ASN A C 1
ATOM 1317 O O . ASN A 1 176 ? 3.126 -5.731 17.880 1.00 89.44 176 ASN A O 1
ATOM 1321 N N . ASP A 1 177 ? 4.265 -4.774 16.186 1.00 86.25 177 ASP A N 1
ATOM 1322 C CA . ASP A 1 177 ? 4.884 -3.713 16.994 1.00 86.25 177 ASP A CA 1
ATOM 1323 C C . ASP A 1 177 ? 3.825 -2.780 17.600 1.00 86.25 177 ASP A C 1
ATOM 1325 O O . ASP A 1 177 ? 3.973 -2.245 18.697 1.00 86.25 177 ASP A O 1
ATOM 1329 N N . LEU A 1 178 ? 2.710 -2.612 16.889 1.00 83.94 178 LEU A N 1
ATOM 1330 C CA . LEU A 1 178 ? 1.542 -1.872 17.344 1.00 83.94 178 LEU A CA 1
ATOM 1331 C C . LEU A 1 178 ? 0.670 -2.658 18.337 1.00 83.94 178 LEU A C 1
ATOM 1333 O O . LEU A 1 178 ? -0.266 -2.092 18.915 1.00 83.94 178 LEU A O 1
ATOM 1337 N N . ARG A 1 179 ? 0.913 -3.950 18.559 1.00 80.94 179 ARG A N 1
ATOM 1338 C CA . ARG A 1 179 ? 0.127 -4.731 19.514 1.00 80.94 179 ARG A CA 1
ATOM 1339 C C . ARG A 1 179 ? 0.593 -4.407 20.940 1.00 80.94 179 ARG A C 1
ATOM 1341 O O . ARG A 1 179 ? 1.774 -4.549 21.233 1.00 80.94 179 ARG A O 1
ATOM 1348 N N . PRO A 1 180 ? -0.309 -4.016 21.856 1.00 70.44 180 PRO A N 1
ATOM 1349 C CA . PRO A 1 180 ? 0.068 -3.863 23.256 1.00 70.44 180 PRO A CA 1
ATOM 1350 C C . PRO A 1 180 ? 0.517 -5.214 23.835 1.00 70.44 180 PRO A C 1
ATOM 1352 O O . PRO A 1 180 ? -0.124 -6.235 23.577 1.00 70.44 180 PRO A O 1
ATOM 1355 N N . GLU A 1 181 ? 1.586 -5.213 24.639 1.00 65.94 181 GLU A N 1
ATOM 1356 C CA . GLU A 1 181 ? 2.155 -6.422 25.267 1.00 65.94 181 GLU A CA 1
ATOM 1357 C C . GLU A 1 181 ? 1.128 -7.186 26.121 1.00 65.94 181 GLU A C 1
ATOM 1359 O O . GLU A 1 181 ? 1.141 -8.415 26.170 1.00 65.94 181 GLU A O 1
ATOM 1364 N N . ALA A 1 182 ? 0.198 -6.462 26.748 1.00 69.62 182 ALA A N 1
ATOM 1365 C CA . ALA A 1 182 ? -0.914 -7.020 27.506 1.00 69.62 182 ALA A CA 1
ATOM 1366 C C . ALA A 1 182 ? -2.209 -6.271 27.148 1.00 69.62 182 ALA A C 1
ATOM 1368 O O . ALA A 1 182 ? -2.489 -5.218 27.729 1.00 69.62 182 ALA A O 1
ATOM 1369 N N . PRO A 1 183 ? -3.005 -6.762 26.178 1.00 66.69 183 PRO A N 1
ATOM 1370 C CA . PRO A 1 183 ? -4.319 -6.190 25.936 1.00 66.69 183 PRO A CA 1
ATOM 1371 C C . PRO A 1 183 ? -5.199 -6.401 27.181 1.00 66.69 183 PRO A C 1
ATOM 1373 O O . PRO A 1 183 ? -5.143 -7.474 27.791 1.00 66.69 183 PRO A O 1
ATOM 1376 N N . PRO A 1 184 ? -6.021 -5.411 27.570 1.00 72.62 184 PRO A N 1
ATOM 1377 C CA . PRO A 1 184 ? -7.035 -5.612 28.594 1.00 72.62 184 PRO A CA 1
ATOM 1378 C C . PRO A 1 184 ? -7.901 -6.833 28.243 1.00 72.62 184 PRO A C 1
ATOM 1380 O O . PRO A 1 184 ? -8.196 -7.034 27.063 1.00 72.62 184 PRO A O 1
ATOM 1383 N N . PRO A 1 185 ? -8.339 -7.630 29.233 1.00 65.00 185 PRO A N 1
ATOM 1384 C CA . PRO A 1 185 ? -9.083 -8.870 28.991 1.00 65.00 185 PRO A CA 1
ATOM 1385 C C . PRO A 1 185 ? -10.373 -8.667 28.176 1.00 65.00 185 PRO A C 1
ATOM 1387 O O . PRO A 1 185 ? -10.788 -9.585 27.475 1.00 65.00 185 PRO A O 1
ATOM 1390 N N . ASP A 1 186 ? -10.940 -7.457 28.204 1.00 68.44 186 ASP A N 1
ATOM 1391 C CA . ASP A 1 186 ? -12.167 -7.084 27.490 1.00 68.44 186 ASP A CA 1
ATOM 1392 C C . ASP A 1 186 ? -11.928 -6.123 26.306 1.00 68.44 186 ASP A C 1
ATOM 1394 O O . ASP A 1 186 ? -12.878 -5.586 25.732 1.00 68.44 186 ASP A O 1
ATOM 1398 N N . ALA A 1 187 ? -10.671 -5.858 25.931 1.00 70.44 187 ALA A N 1
ATOM 1399 C CA . ALA A 1 187 ? -10.380 -4.971 24.810 1.00 70.44 187 ALA A CA 1
ATOM 1400 C C . ALA A 1 187 ? -10.683 -5.667 23.481 1.00 70.44 187 ALA A C 1
ATOM 1402 O O . ALA A 1 187 ? -10.089 -6.691 23.134 1.00 70.44 187 ALA A O 1
ATOM 1403 N N . ALA A 1 188 ? -11.589 -5.075 22.706 1.00 76.50 188 ALA A N 1
ATOM 1404 C CA . ALA A 1 188 ? -11.807 -5.494 21.334 1.00 76.50 188 ALA A CA 1
ATOM 1405 C C . ALA A 1 188 ? -10.508 -5.318 20.513 1.00 76.50 188 ALA A C 1
ATOM 1407 O O . ALA A 1 188 ? -9.782 -4.338 20.708 1.00 76.50 188 ALA A O 1
ATOM 1408 N N . PRO A 1 189 ? -10.192 -6.258 19.603 1.00 81.50 189 PRO A N 1
ATOM 1409 C CA . PRO A 1 189 ? -8.994 -6.161 18.780 1.00 81.50 189 PRO A CA 1
ATOM 1410 C C . PRO A 1 189 ? -9.046 -4.912 17.886 1.00 81.50 189 PRO A C 1
ATOM 1412 O O . PRO A 1 189 ? -10.135 -4.532 17.441 1.00 81.50 189 PRO A O 1
ATOM 1415 N N . PRO A 1 190 ? -7.889 -4.286 17.596 1.00 85.56 190 PRO A N 1
ATOM 1416 C CA . PRO A 1 190 ? -7.843 -3.111 16.742 1.00 85.56 190 PRO A CA 1
ATOM 1417 C C . PRO A 1 190 ? -8.327 -3.434 15.328 1.00 85.56 190 PRO A C 1
ATOM 1419 O O . PRO A 1 190 ? -8.078 -4.517 14.790 1.00 85.56 190 PRO A O 1
ATOM 1422 N N . VAL A 1 191 ? -8.981 -2.462 14.701 1.00 89.06 191 VAL A N 1
ATOM 1423 C CA . VAL A 1 191 ? -9.315 -2.512 13.281 1.00 89.06 191 VAL A CA 1
ATOM 1424 C C . VAL A 1 191 ? -8.053 -2.210 12.479 1.00 89.06 191 VAL A C 1
ATOM 1426 O O . VAL A 1 191 ? -7.481 -1.133 12.603 1.00 89.06 191 VAL A O 1
ATOM 1429 N N . ARG A 1 192 ? -7.623 -3.145 11.630 1.00 92.88 192 ARG A N 1
ATOM 1430 C CA . ARG A 1 192 ? -6.392 -3.016 10.837 1.00 92.88 192 ARG A CA 1
ATOM 1431 C C . ARG A 1 192 ? -6.719 -2.766 9.368 1.00 92.88 192 ARG A C 1
ATOM 1433 O O . ARG A 1 192 ? -7.386 -3.583 8.736 1.00 92.88 192 ARG A O 1
ATOM 1440 N N . HIS A 1 193 ? -6.241 -1.652 8.830 1.00 94.44 193 HIS A N 1
ATOM 1441 C CA . HIS A 1 193 ? -6.364 -1.253 7.431 1.00 94.44 193 HIS A CA 1
ATOM 1442 C C . HIS A 1 193 ? -4.990 -1.193 6.771 1.00 94.44 193 HIS A C 1
ATOM 1444 O O . HIS A 1 193 ? -4.134 -0.425 7.208 1.00 94.44 193 HIS A O 1
ATOM 1450 N N . CYS A 1 194 ? -4.795 -1.962 5.704 1.00 97.50 194 CYS A N 1
ATOM 1451 C CA . CYS A 1 194 ? -3.592 -1.927 4.882 1.00 97.50 194 CYS A CA 1
ATOM 1452 C C . CYS A 1 194 ? -3.949 -1.372 3.500 1.00 97.50 194 CYS A C 1
ATOM 1454 O O . CYS A 1 194 ? -4.834 -1.906 2.832 1.00 97.50 194 CYS A O 1
ATOM 1456 N N . PHE A 1 195 ? -3.287 -0.300 3.075 1.00 97.12 195 PHE A N 1
ATOM 1457 C CA . PHE A 1 195 ? -3.486 0.336 1.773 1.00 97.12 195 PHE A CA 1
ATOM 1458 C C . PHE A 1 195 ? -2.280 0.054 0.884 1.00 97.12 195 PHE A C 1
ATOM 1460 O O . PHE A 1 195 ? -1.253 0.719 1.003 1.00 97.12 195 PHE A O 1
ATOM 1467 N N . LEU A 1 196 ? -2.404 -0.928 -0.005 1.00 98.25 196 LEU A N 1
ATOM 1468 C CA . LEU A 1 196 ? -1.373 -1.271 -0.976 1.00 98.25 196 LEU A CA 1
ATOM 1469 C C . LEU A 1 196 ? -1.450 -0.327 -2.179 1.00 98.25 196 LEU A C 1
ATOM 1471 O O . LEU A 1 196 ? -2.490 -0.218 -2.832 1.00 98.25 196 LEU A O 1
ATOM 1475 N N . VAL A 1 197 ? -0.331 0.325 -2.489 1.00 97.62 197 VAL A N 1
ATOM 1476 C CA . VAL A 1 197 ? -0.188 1.293 -3.583 1.00 97.62 197 VAL A CA 1
ATOM 1477 C C . VAL A 1 197 ? 0.920 0.825 -4.538 1.00 97.62 197 VAL A C 1
ATOM 1479 O O . VAL A 1 197 ? 2.060 1.279 -4.418 1.00 97.62 197 VAL A O 1
ATOM 1482 N N . PRO A 1 198 ? 0.636 -0.129 -5.447 1.00 96.69 198 PRO A N 1
ATOM 1483 C CA . PRO A 1 198 ? 1.626 -0.679 -6.366 1.00 96.69 198 PRO A CA 1
ATOM 1484 C C . PRO A 1 198 ? 1.654 0.051 -7.713 1.00 96.69 198 PRO A C 1
ATOM 1486 O O . PRO A 1 198 ? 0.613 0.511 -8.202 1.00 96.69 198 PRO A O 1
ATOM 1489 N N . CYS A 1 199 ? 2.828 0.087 -8.351 1.00 94.38 199 CYS A N 1
ATOM 1490 C CA . CYS A 1 199 ? 2.975 0.546 -9.734 1.00 94.38 199 CYS A CA 1
ATOM 1491 C C . CYS A 1 199 ? 3.257 -0.594 -10.719 1.00 94.38 199 CYS A C 1
ATOM 1493 O O . CYS A 1 199 ? 2.752 -0.564 -11.840 1.00 94.38 199 CYS A O 1
ATOM 1495 N N . THR A 1 200 ? 4.078 -1.571 -10.340 1.00 93.12 200 THR A N 1
ATOM 1496 C CA . THR A 1 200 ? 4.517 -2.678 -11.210 1.00 93.12 200 THR A CA 1
ATOM 1497 C C . THR A 1 200 ? 4.053 -4.032 -10.676 1.00 93.12 200 THR A C 1
ATOM 1499 O O . THR A 1 200 ? 3.481 -4.099 -9.591 1.00 93.12 200 THR A O 1
ATOM 1502 N N . GLU A 1 201 ? 4.225 -5.105 -11.455 1.00 94.88 201 GLU A N 1
ATOM 1503 C CA . GLU A 1 201 ? 3.769 -6.446 -11.061 1.00 94.88 201 GLU A CA 1
ATOM 1504 C C . GLU A 1 201 ? 4.565 -6.977 -9.856 1.00 94.88 201 GLU A C 1
ATOM 1506 O O . GLU A 1 201 ? 5.744 -6.655 -9.700 1.00 94.88 201 GLU A O 1
ATOM 1511 N N . PRO A 1 202 ? 3.976 -7.803 -8.985 1.00 95.62 202 PRO A N 1
ATOM 1512 C CA . PRO A 1 202 ? 4.745 -8.403 -7.908 1.00 95.62 202 PRO A CA 1
ATOM 1513 C C . PRO A 1 202 ? 5.703 -9.471 -8.446 1.00 95.62 202 PRO A C 1
ATOM 1515 O O . PRO A 1 202 ? 5.382 -10.243 -9.351 1.00 95.62 202 PRO A O 1
ATOM 1518 N N . HIS A 1 203 ? 6.881 -9.579 -7.835 1.00 93.19 203 HIS A N 1
ATOM 1519 C CA . HIS A 1 203 ? 7.724 -10.757 -8.005 1.00 93.19 203 HIS A CA 1
ATOM 1520 C C . HIS A 1 203 ? 7.017 -12.014 -7.499 1.00 93.19 203 HIS A C 1
ATOM 1522 O O . HIS A 1 203 ? 6.310 -12.001 -6.494 1.00 93.19 203 HIS A O 1
ATOM 1528 N N . LYS A 1 204 ? 7.312 -13.142 -8.151 1.00 93.81 204 LYS A N 1
ATOM 1529 C CA . LYS A 1 204 ? 6.928 -14.487 -7.681 1.00 93.81 204 LYS A CA 1
ATOM 1530 C C . LYS A 1 204 ? 7.929 -15.075 -6.686 1.00 93.81 204 LYS A C 1
ATOM 1532 O O . LYS A 1 204 ? 7.842 -16.250 -6.339 1.00 93.81 204 LYS A O 1
ATOM 1537 N N . LEU A 1 205 ? 8.924 -14.281 -6.299 1.00 92.19 205 LEU A N 1
ATOM 1538 C CA . LEU A 1 205 ? 9.891 -14.655 -5.284 1.00 92.19 205 LEU A CA 1
ATOM 1539 C C . LEU A 1 205 ? 9.223 -14.613 -3.915 1.00 92.19 205 LEU A C 1
ATOM 1541 O O . LEU A 1 205 ? 8.353 -13.782 -3.655 1.00 92.19 205 LEU A O 1
ATOM 1545 N N . ALA A 1 206 ? 9.651 -15.531 -3.064 1.00 94.19 206 ALA A N 1
ATOM 1546 C CA . ALA A 1 206 ? 9.246 -15.545 -1.678 1.00 94.19 206 ALA A CA 1
ATOM 1547 C C . ALA A 1 206 ? 9.984 -14.466 -0.871 1.00 94.19 206 ALA A C 1
ATOM 1549 O O . ALA A 1 206 ? 11.066 -14.016 -1.264 1.00 94.19 206 ALA A O 1
ATOM 1550 N N . VAL A 1 207 ? 9.382 -14.082 0.250 1.00 95.69 207 VAL A N 1
ATOM 1551 C CA . VAL A 1 207 ? 9.888 -13.097 1.207 1.00 95.69 207 VAL A CA 1
ATOM 1552 C C . VAL A 1 207 ? 11.199 -13.582 1.844 1.00 95.69 207 VAL A C 1
ATOM 1554 O O . VAL A 1 207 ? 11.340 -14.751 2.194 1.00 95.69 207 VAL A O 1
ATOM 1557 N N . ARG A 1 208 ? 12.189 -12.690 1.930 1.00 93.75 208 ARG A N 1
ATOM 1558 C CA . ARG A 1 208 ? 13.564 -12.954 2.391 1.00 93.75 208 ARG A CA 1
ATOM 1559 C C . ARG A 1 208 ? 14.200 -11.789 3.152 1.00 93.75 208 ARG A C 1
ATOM 1561 O O . ARG A 1 208 ? 15.287 -11.951 3.698 1.00 93.75 208 ARG A O 1
ATOM 1568 N N . CYS A 1 209 ? 13.632 -10.586 3.076 1.00 90.19 209 CYS A N 1
ATOM 1569 C CA . CYS A 1 209 ? 14.197 -9.350 3.638 1.00 90.19 209 CYS A CA 1
ATOM 1570 C C . CYS A 1 209 ? 13.312 -8.759 4.752 1.00 90.19 209 CYS A C 1
ATOM 1572 O O . CYS A 1 209 ? 13.341 -7.556 5.035 1.00 90.19 209 CYS A O 1
ATOM 1574 N N . ASN A 1 210 ? 12.533 -9.624 5.388 1.00 91.19 210 ASN A N 1
ATOM 1575 C CA . ASN A 1 210 ? 11.704 -9.386 6.559 1.00 91.19 210 ASN A CA 1
ATOM 1576 C C . ASN A 1 210 ? 12.533 -9.422 7.861 1.00 91.19 210 ASN A C 1
ATOM 1578 O O . ASN A 1 210 ? 13.691 -9.830 7.891 1.00 91.19 210 ASN A O 1
ATOM 1582 N N . LEU A 1 211 ? 11.940 -8.929 8.947 1.00 91.38 211 LEU A N 1
ATOM 1583 C CA . LEU A 1 211 ? 12.521 -8.894 10.292 1.00 91.38 211 LEU A CA 1
ATOM 1584 C C . LEU A 1 211 ? 12.098 -10.095 11.148 1.00 91.38 211 LEU A C 1
ATOM 1586 O O . LEU A 1 211 ? 12.792 -10.440 12.102 1.00 91.38 211 LEU A O 1
ATOM 1590 N N . MET A 1 212 ? 10.948 -10.703 10.851 1.00 91.31 212 MET A N 1
ATOM 1591 C CA . MET A 1 212 ? 10.400 -11.822 11.616 1.00 91.31 212 MET A CA 1
ATOM 1592 C C . MET A 1 212 ? 10.432 -13.124 10.824 1.00 91.31 212 MET A C 1
ATOM 1594 O O . MET A 1 212 ? 9.692 -13.242 9.852 1.00 91.31 212 MET A O 1
ATOM 1598 N N . GLU A 1 213 ? 11.141 -14.135 11.332 1.00 91.94 213 GLU A N 1
ATOM 1599 C CA . GLU A 1 213 ? 11.313 -15.463 10.702 1.00 91.94 213 GLU A CA 1
ATOM 1600 C C . GLU A 1 213 ? 9.999 -16.134 10.264 1.00 91.94 213 GLU A C 1
ATOM 1602 O O . GLU A 1 213 ? 9.970 -16.926 9.330 1.00 91.94 213 GLU A O 1
ATOM 1607 N N . ARG A 1 214 ? 8.869 -15.803 10.907 1.00 93.81 214 ARG A N 1
ATOM 1608 C CA . ARG A 1 214 ? 7.553 -16.349 10.533 1.00 93.81 214 ARG A CA 1
ATOM 1609 C C . ARG A 1 214 ? 7.122 -16.013 9.102 1.00 93.81 214 ARG A C 1
ATOM 1611 O O . ARG A 1 214 ? 6.187 -16.638 8.619 1.00 93.81 214 ARG A O 1
ATOM 1618 N N . PHE A 1 215 ? 7.719 -14.989 8.495 1.00 95.81 215 PHE A N 1
ATOM 1619 C CA . PHE A 1 215 ? 7.431 -14.560 7.129 1.00 95.81 215 PHE A CA 1
ATOM 1620 C C . PHE A 1 215 ? 8.476 -15.038 6.119 1.00 95.81 215 PHE A C 1
ATOM 1622 O O . PHE A 1 215 ? 8.305 -14.778 4.930 1.00 95.81 215 PHE A O 1
ATOM 1629 N N . ASP A 1 216 ? 9.522 -15.737 6.567 1.00 95.12 216 ASP A N 1
ATOM 1630 C CA . ASP A 1 216 ? 10.554 -16.269 5.682 1.00 95.12 216 ASP A CA 1
ATOM 1631 C C . ASP A 1 216 ? 9.936 -17.242 4.677 1.00 95.12 216 ASP A C 1
ATOM 1633 O O . ASP A 1 216 ? 9.085 -18.068 5.013 1.00 95.12 216 ASP A O 1
ATOM 1637 N N . ASP A 1 217 ? 10.374 -17.127 3.426 1.00 96.69 217 ASP A N 1
ATOM 1638 C CA . ASP A 1 217 ? 9.968 -17.973 2.309 1.00 96.69 217 ASP A CA 1
ATOM 1639 C C . ASP A 1 217 ? 8.452 -17.995 2.025 1.00 96.69 217 ASP A C 1
ATOM 1641 O O . ASP A 1 217 ? 7.984 -18.804 1.220 1.00 96.69 217 ASP A O 1
ATOM 1645 N N . MET A 1 218 ? 7.687 -17.043 2.575 1.00 97.25 218 MET A N 1
ATOM 1646 C CA . MET A 1 218 ? 6.283 -16.862 2.217 1.00 97.25 218 MET A CA 1
ATOM 1647 C C . MET A 1 218 ? 6.136 -16.173 0.859 1.00 97.25 218 MET A C 1
ATOM 1649 O O . MET A 1 218 ? 6.754 -15.150 0.562 1.00 97.25 218 MET A O 1
ATOM 1653 N N . SER A 1 219 ? 5.260 -16.715 0.027 1.00 97.00 219 SER A N 1
ATOM 1654 C CA . SER A 1 219 ? 4.783 -16.088 -1.202 1.00 97.00 219 SER A CA 1
ATOM 1655 C C . SER 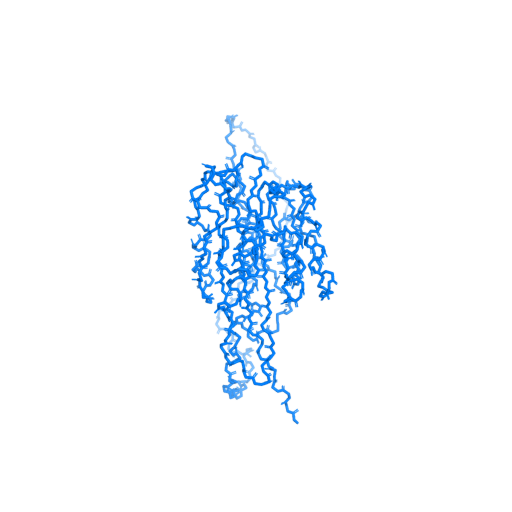A 1 219 ? 3.809 -14.941 -0.920 1.00 97.00 219 SER A C 1
ATOM 1657 O O . SER A 1 219 ? 3.228 -14.828 0.161 1.00 97.00 219 SER A O 1
ATOM 1659 N N . LEU A 1 220 ? 3.550 -14.115 -1.939 1.00 96.81 220 LEU A N 1
ATOM 1660 C CA . LEU A 1 220 ? 2.541 -13.054 -1.871 1.00 96.81 220 LEU A CA 1
ATOM 1661 C C . LEU A 1 220 ? 1.170 -13.588 -1.411 1.00 96.81 220 LEU A C 1
ATOM 1663 O O . LEU A 1 220 ? 0.526 -12.985 -0.555 1.00 96.81 220 LEU A O 1
ATOM 1667 N N . SER A 1 221 ? 0.739 -14.737 -1.941 1.00 96.19 221 SER A N 1
ATOM 1668 C CA . SER A 1 221 ? -0.524 -15.376 -1.558 1.00 96.19 221 SER A CA 1
ATOM 1669 C C . SER A 1 221 ? -0.550 -15.817 -0.096 1.00 96.19 221 SER A C 1
ATOM 1671 O O . SER A 1 221 ? -1.548 -15.574 0.576 1.00 96.19 221 SER A O 1
ATOM 1673 N N . GLU A 1 222 ? 0.535 -16.408 0.409 1.00 96.62 222 GLU A N 1
ATOM 1674 C CA . GLU A 1 222 ? 0.626 -16.872 1.802 1.00 96.62 222 GLU A CA 1
ATOM 1675 C C . GLU A 1 222 ? 0.622 -15.697 2.785 1.00 96.62 222 GLU A C 1
ATOM 1677 O O . GLU A 1 222 ? -0.082 -15.744 3.794 1.00 96.62 222 GLU A O 1
ATOM 1682 N N . ILE A 1 223 ? 1.299 -14.592 2.448 1.00 96.88 223 ILE A N 1
ATOM 1683 C CA . ILE A 1 223 ? 1.186 -13.340 3.209 1.00 96.88 223 ILE A CA 1
ATOM 1684 C C . ILE A 1 223 ? -0.269 -12.854 3.230 1.00 96.88 223 ILE A C 1
ATOM 1686 O O . ILE A 1 223 ? -0.772 -12.458 4.280 1.00 96.88 223 ILE A O 1
ATOM 1690 N N . GLY A 1 224 ? -0.980 -12.927 2.101 1.00 96.25 224 GLY A N 1
ATOM 1691 C CA . GLY A 1 224 ? -2.408 -12.613 2.040 1.00 96.25 224 GLY A CA 1
ATOM 1692 C C . GLY A 1 224 ? -3.267 -13.500 2.952 1.00 96.25 224 GLY A C 1
ATOM 1693 O O . GLY A 1 224 ? -4.172 -13.015 3.633 1.00 96.25 224 GLY A O 1
ATOM 1694 N N . GLU A 1 225 ? -2.980 -14.796 3.030 1.00 95.25 225 GLU A N 1
ATOM 1695 C CA . GLU A 1 225 ? -3.683 -15.696 3.950 1.00 95.25 225 GLU A CA 1
ATOM 1696 C C . GLU A 1 225 ? -3.442 -15.319 5.418 1.00 95.25 225 GLU A C 1
ATOM 1698 O O . GLU A 1 225 ? -4.394 -15.275 6.202 1.00 95.25 225 GLU A O 1
ATOM 1703 N N . GLU A 1 226 ? -2.204 -14.982 5.788 1.00 95.19 226 GLU A N 1
ATOM 1704 C CA . GLU A 1 226 ? -1.868 -14.485 7.128 1.00 95.19 226 GLU A CA 1
ATOM 1705 C C . GLU A 1 226 ? -2.576 -13.161 7.445 1.00 95.19 226 GLU A C 1
ATOM 1707 O O . GLU A 1 226 ? -3.157 -13.013 8.521 1.00 95.19 226 GLU A O 1
ATOM 1712 N N . MET A 1 227 ? -2.629 -12.224 6.493 1.00 95.38 227 MET A N 1
ATOM 1713 C CA . MET A 1 227 ? -3.409 -10.986 6.630 1.00 95.38 227 MET A CA 1
ATOM 1714 C C . MET A 1 227 ? -4.891 -11.278 6.908 1.00 95.38 227 MET A C 1
ATOM 1716 O O . MET A 1 227 ? -5.502 -10.633 7.763 1.00 95.38 227 MET A O 1
ATOM 1720 N N . GLY A 1 228 ? -5.466 -12.272 6.223 1.00 93.31 228 GLY A N 1
ATOM 1721 C CA . GLY A 1 228 ? -6.841 -12.719 6.442 1.00 93.31 228 GLY A CA 1
ATOM 1722 C C . GLY A 1 228 ? -7.063 -13.308 7.841 1.00 93.31 228 GLY A C 1
ATOM 1723 O O . GLY A 1 228 ? -8.049 -12.962 8.499 1.00 93.31 228 GLY A O 1
ATOM 1724 N N . LYS A 1 229 ? -6.136 -14.144 8.332 1.00 92.44 229 LYS A N 1
ATOM 1725 C CA . LYS A 1 229 ? -6.172 -14.712 9.699 1.00 92.44 229 LYS A CA 1
ATOM 1726 C C . LYS A 1 229 ? -6.141 -13.614 10.764 1.00 92.44 229 LYS A C 1
ATOM 1728 O O . LYS A 1 229 ? -6.917 -13.655 11.720 1.00 92.44 229 LYS A O 1
ATOM 1733 N N . ASP A 1 230 ? -5.325 -12.591 10.535 1.00 90.88 230 ASP A N 1
ATOM 1734 C CA . ASP A 1 230 ? -5.176 -11.420 11.401 1.00 90.88 230 ASP A CA 1
ATOM 1735 C C . ASP A 1 230 ? -6.267 -10.353 11.206 1.00 90.88 230 ASP A C 1
ATOM 1737 O O . ASP A 1 230 ? -6.205 -9.282 11.822 1.00 90.88 230 ASP A O 1
ATOM 1741 N N . LYS A 1 231 ? -7.285 -10.649 10.383 1.00 91.56 231 LYS A N 1
ATOM 1742 C CA . LYS A 1 231 ? -8.433 -9.783 10.072 1.00 91.56 231 LYS A CA 1
ATOM 1743 C C . LYS A 1 231 ? -8.025 -8.406 9.536 1.00 91.56 231 LYS A C 1
ATOM 1745 O O . LYS A 1 231 ? -8.699 -7.406 9.799 1.00 91.56 231 LYS A O 1
ATOM 1750 N N . VAL A 1 232 ? -6.929 -8.347 8.783 1.00 93.44 232 VAL A N 1
ATOM 1751 C CA . VAL A 1 232 ? -6.482 -7.125 8.112 1.00 93.44 232 VAL A CA 1
ATOM 1752 C C . VAL A 1 232 ? -7.375 -6.852 6.907 1.00 93.44 232 VAL A C 1
ATOM 1754 O O . VAL A 1 232 ? -7.636 -7.727 6.086 1.00 93.44 232 VAL A O 1
ATOM 1757 N N . ARG A 1 233 ? -7.834 -5.607 6.786 1.00 94.62 233 ARG A N 1
ATOM 1758 C CA . ARG A 1 233 ? -8.588 -5.115 5.632 1.00 94.62 233 ARG A CA 1
ATOM 1759 C C . ARG A 1 233 ? -7.600 -4.610 4.593 1.00 94.62 233 ARG A C 1
ATOM 1761 O O . ARG A 1 233 ? -7.003 -3.551 4.788 1.00 94.62 233 ARG A O 1
ATOM 1768 N N . LEU A 1 234 ? -7.422 -5.353 3.506 1.00 96.19 234 LEU A N 1
ATOM 1769 C CA . LEU A 1 234 ? -6.494 -4.977 2.441 1.00 96.19 234 LEU A CA 1
ATOM 1770 C C . LEU A 1 234 ? -7.220 -4.158 1.370 1.00 96.19 234 LEU A C 1
ATOM 1772 O O . LEU A 1 234 ? -8.169 -4.631 0.758 1.00 96.19 234 LEU A O 1
ATOM 1776 N N . SER A 1 235 ? -6.767 -2.935 1.131 1.00 95.69 235 SER A N 1
ATOM 1777 C CA . SER A 1 235 ? -7.232 -2.064 0.051 1.00 95.69 235 SER A CA 1
ATOM 1778 C C . SER A 1 235 ? -6.143 -1.917 -1.008 1.00 95.69 235 SER A C 1
ATOM 1780 O O . SER A 1 235 ? -4.959 -1.935 -0.679 1.00 95.69 235 SER A O 1
ATOM 1782 N N . LEU A 1 236 ? -6.539 -1.738 -2.265 1.00 95.56 236 LEU A N 1
ATOM 1783 C CA . LEU A 1 236 ? -5.653 -1.565 -3.414 1.00 95.56 236 LEU A CA 1
ATOM 1784 C C . LEU A 1 236 ? -5.901 -0.220 -4.085 1.00 95.56 236 LEU A C 1
ATOM 1786 O O . LEU A 1 236 ? -7.041 0.123 -4.396 1.00 95.56 236 LEU A O 1
ATOM 1790 N N . ILE A 1 237 ? -4.823 0.517 -4.331 1.00 95.06 237 ILE A N 1
ATOM 1791 C CA . ILE A 1 237 ? -4.809 1.786 -5.060 1.00 95.06 237 ILE A CA 1
ATOM 1792 C C . ILE A 1 237 ? -3.653 1.707 -6.059 1.00 95.06 237 ILE A C 1
ATOM 1794 O O . ILE A 1 237 ? -2.545 2.162 -5.790 1.00 95.06 237 ILE A O 1
ATOM 1798 N N . SER A 1 238 ? -3.879 1.057 -7.196 1.00 94.25 238 SER A N 1
ATOM 1799 C CA . SER A 1 238 ? -2.827 0.823 -8.184 1.00 94.25 238 SER A CA 1
ATOM 1800 C C . SER A 1 238 ? -2.736 1.933 -9.221 1.00 94.25 238 SER A C 1
ATOM 1802 O O . SER A 1 238 ? -3.749 2.419 -9.730 1.00 94.25 238 SER A O 1
ATOM 1804 N N . ALA A 1 239 ? -1.497 2.278 -9.580 1.00 92.19 239 ALA A N 1
ATOM 1805 C CA . ALA A 1 239 ? -1.180 3.176 -10.688 1.00 92.19 239 ALA A CA 1
ATOM 1806 C C . ALA A 1 239 ? -1.563 2.602 -12.063 1.00 92.19 239 ALA A C 1
ATOM 1808 O O . ALA A 1 239 ? -1.650 3.349 -13.037 1.00 92.19 239 ALA A O 1
ATOM 1809 N N . ARG A 1 240 ? -1.769 1.284 -12.160 1.00 89.94 240 ARG A N 1
ATOM 1810 C CA . ARG A 1 240 ? -2.094 0.587 -13.404 1.00 89.94 240 ARG A CA 1
ATOM 1811 C C . ARG A 1 240 ? -3.293 -0.332 -13.200 1.00 89.94 240 ARG A C 1
ATOM 1813 O O . ARG A 1 240 ? -3.495 -0.892 -12.127 1.00 89.94 240 ARG A O 1
ATOM 1820 N N . LYS A 1 241 ? -4.080 -0.498 -14.257 1.00 87.00 241 LYS A N 1
ATOM 1821 C CA . LYS A 1 241 ? -5.141 -1.505 -14.325 1.00 87.00 241 LYS A CA 1
ATOM 1822 C C . LYS A 1 241 ? -4.572 -2.891 -14.616 1.00 87.00 241 LYS A C 1
ATOM 1824 O O . LYS A 1 241 ? -3.446 -3.023 -15.096 1.00 87.00 241 LYS A O 1
ATOM 1829 N N . ASP A 1 242 ? -5.394 -3.899 -14.347 1.00 84.62 242 ASP A N 1
ATOM 1830 C CA . ASP A 1 242 ? -5.220 -5.279 -14.802 1.00 84.62 242 ASP A CA 1
ATOM 1831 C C . ASP A 1 242 ? -4.011 -6.029 -14.211 1.00 84.62 242 ASP A C 1
ATOM 1833 O O . ASP A 1 242 ? -3.593 -7.056 -14.752 1.00 84.62 242 ASP A O 1
ATOM 1837 N N . ILE A 1 243 ? -3.475 -5.581 -13.067 1.00 91.00 243 ILE A N 1
ATOM 1838 C CA . ILE A 1 243 ? -2.488 -6.362 -12.305 1.00 91.00 243 ILE A CA 1
ATOM 1839 C C . ILE A 1 243 ? -3.229 -7.404 -11.458 1.00 91.00 243 ILE A C 1
ATOM 1841 O O . ILE A 1 243 ? -3.515 -7.196 -10.275 1.00 91.00 243 ILE A O 1
ATOM 1845 N N . LYS A 1 244 ? -3.552 -8.535 -12.094 1.00 93.12 244 LYS A N 1
ATOM 1846 C CA . LYS A 1 244 ? -4.390 -9.603 -11.520 1.00 93.12 244 LYS A CA 1
ATOM 1847 C C . LYS A 1 244 ? -3.890 -10.121 -10.179 1.00 93.12 244 LYS A C 1
ATOM 1849 O O . LYS A 1 244 ? -4.700 -10.303 -9.282 1.00 93.12 244 LYS A O 1
ATOM 1854 N N . ASP A 1 245 ? -2.578 -10.267 -10.014 1.00 95.12 245 ASP A N 1
ATOM 1855 C CA . ASP A 1 245 ? -2.000 -10.781 -8.769 1.00 95.12 245 ASP A CA 1
ATOM 1856 C C . ASP A 1 245 ? -2.402 -9.927 -7.549 1.00 95.12 245 ASP A C 1
ATOM 1858 O O . ASP A 1 245 ? -2.711 -10.467 -6.485 1.00 95.12 245 ASP A O 1
ATOM 1862 N N . PHE A 1 246 ? -2.485 -8.596 -7.701 1.00 95.38 246 PHE A N 1
ATOM 1863 C CA . PHE A 1 246 ? -2.949 -7.710 -6.627 1.00 95.38 246 PHE A CA 1
ATOM 1864 C C . PHE A 1 246 ? -4.467 -7.723 -6.447 1.00 95.38 246 PHE A C 1
ATOM 1866 O O . PHE A 1 246 ? -4.967 -7.625 -5.326 1.00 95.38 246 PHE A O 1
ATOM 1873 N N . GLU A 1 247 ? -5.224 -7.844 -7.531 1.00 93.00 247 GLU A N 1
ATOM 1874 C CA . GLU A 1 247 ? -6.678 -7.963 -7.453 1.00 93.00 247 GLU A CA 1
ATOM 1875 C C . GLU A 1 247 ? -7.113 -9.261 -6.759 1.00 93.00 247 GLU A C 1
ATOM 1877 O O . GLU A 1 247 ? -8.043 -9.255 -5.941 1.00 93.00 247 GLU A O 1
ATOM 1882 N N . ASP A 1 248 ? -6.414 -10.355 -7.050 1.00 93.69 248 ASP A N 1
ATOM 1883 C CA . ASP A 1 248 ? -6.673 -11.683 -6.511 1.00 93.69 248 ASP A CA 1
ATOM 1884 C C . ASP A 1 248 ? -6.337 -11.746 -5.018 1.00 93.69 248 ASP A C 1
ATOM 1886 O O . ASP A 1 248 ? -7.169 -12.209 -4.232 1.00 93.69 248 ASP A O 1
ATOM 1890 N N . ILE A 1 249 ? -5.187 -11.207 -4.583 1.00 95.44 249 ILE A N 1
ATOM 1891 C CA . ILE A 1 249 ? -4.849 -11.159 -3.149 1.00 95.44 249 ILE A CA 1
ATOM 1892 C C . ILE A 1 249 ? -5.832 -10.290 -2.359 1.00 95.44 249 ILE A C 1
ATOM 1894 O O . ILE A 1 249 ? -6.301 -10.719 -1.309 1.00 95.44 249 ILE A O 1
ATOM 1898 N N . VAL A 1 250 ? -6.223 -9.115 -2.862 1.00 93.94 250 VAL A N 1
ATOM 1899 C CA . VAL A 1 250 ? -7.218 -8.249 -2.197 1.00 93.94 250 VAL A CA 1
ATOM 1900 C C . VAL A 1 250 ? -8.546 -8.978 -2.040 1.00 93.94 250 VAL A C 1
ATOM 1902 O O . VAL A 1 250 ? -9.177 -8.921 -0.982 1.00 93.94 250 VAL A O 1
ATOM 1905 N N . THR A 1 251 ? -8.968 -9.695 -3.079 1.00 92.56 251 THR A N 1
ATOM 1906 C CA . THR A 1 251 ? -10.192 -10.497 -3.042 1.00 92.56 251 THR A CA 1
ATOM 1907 C C . THR A 1 251 ? -10.068 -11.641 -2.037 1.00 92.56 251 THR A C 1
ATOM 1909 O O . THR A 1 251 ? -11.005 -11.891 -1.280 1.00 92.56 251 THR A O 1
ATOM 1912 N N . SER A 1 252 ? -8.921 -12.322 -2.003 1.00 92.81 252 SER A N 1
ATOM 1913 C CA . SER A 1 252 ? -8.647 -13.438 -1.094 1.00 92.81 252 SER A CA 1
ATOM 1914 C C . SER A 1 252 ? -8.645 -12.999 0.375 1.00 92.81 252 SER A C 1
ATOM 1916 O O . SER A 1 252 ? -9.416 -13.533 1.174 1.00 92.81 252 SER A O 1
ATOM 1918 N N . VAL A 1 253 ? -7.869 -11.962 0.711 1.00 93.75 253 VAL A N 1
ATOM 1919 C CA . VAL A 1 253 ? -7.715 -11.427 2.076 1.00 93.75 253 VAL A CA 1
ATOM 1920 C C . VAL A 1 253 ? -9.064 -11.006 2.657 1.00 93.75 253 VAL A C 1
ATOM 1922 O O . VAL A 1 253 ? -9.419 -11.371 3.778 1.00 93.75 253 VAL A O 1
ATOM 1925 N N . ASN A 1 254 ? -9.859 -10.267 1.880 1.00 92.00 254 ASN A N 1
ATOM 1926 C CA . ASN A 1 254 ? -11.109 -9.694 2.376 1.00 92.00 254 ASN A CA 1
ATOM 1927 C C . ASN A 1 254 ? -12.290 -10.680 2.368 1.00 92.00 254 ASN A C 1
ATOM 1929 O O . ASN A 1 254 ? -13.304 -10.411 3.020 1.00 92.00 254 ASN A O 1
ATOM 1933 N N . ARG A 1 255 ? -12.174 -11.832 1.685 1.00 83.88 255 ARG A N 1
ATOM 1934 C CA . ARG A 1 255 ? -13.234 -12.856 1.619 1.00 83.88 255 ARG A CA 1
ATOM 1935 C C . ARG A 1 255 ? -13.584 -13.399 3.003 1.00 83.88 255 ARG A C 1
ATOM 1937 O O . ARG A 1 255 ? -14.762 -13.545 3.317 1.00 83.88 255 ARG A O 1
ATOM 1944 N N . ALA A 1 256 ? -12.574 -13.669 3.831 1.00 68.06 256 ALA A N 1
ATOM 1945 C CA . ALA A 1 256 ? -12.764 -14.227 5.170 1.00 68.06 256 ALA A CA 1
ATOM 1946 C C . ALA A 1 256 ? -13.441 -13.239 6.140 1.00 68.06 256 ALA A C 1
ATOM 1948 O O . ALA A 1 256 ? -14.134 -13.657 7.065 1.00 68.06 256 ALA A O 1
ATOM 1949 N N . GLY A 1 257 ? -13.266 -11.932 5.916 1.00 60.09 257 GLY A N 1
ATOM 1950 C CA . GLY A 1 257 ? -13.807 -10.877 6.774 1.00 60.09 257 GLY A CA 1
ATOM 1951 C C . GLY A 1 257 ? -15.198 -10.363 6.388 1.00 60.09 257 GLY A C 1
ATOM 1952 O O . GLY A 1 257 ? -15.705 -9.489 7.087 1.00 60.09 257 GLY A O 1
ATOM 1953 N N . MET A 1 258 ? -15.794 -10.845 5.284 1.00 58.34 258 MET A N 1
ATOM 1954 C CA . MET A 1 258 ? -17.025 -10.290 4.682 1.00 58.34 258 MET A CA 1
ATOM 1955 C C . MET A 1 258 ? -16.987 -8.760 4.538 1.00 58.34 258 MET A C 1
ATOM 1957 O O . MET A 1 258 ? -17.982 -8.060 4.734 1.00 58.34 258 MET A O 1
ATOM 1961 N N . VAL A 1 259 ? -15.810 -8.217 4.242 1.00 60.09 259 VAL A N 1
ATOM 1962 C CA . VAL A 1 259 ? -15.630 -6.774 4.141 1.00 60.09 259 VAL A CA 1
ATOM 1963 C C . VAL A 1 259 ? -16.090 -6.343 2.757 1.00 60.09 259 VAL A C 1
ATOM 1965 O O . VAL A 1 259 ? -15.571 -6.831 1.755 1.00 60.09 259 VAL A O 1
ATOM 1968 N N . ASN A 1 260 ? -17.056 -5.424 2.697 1.00 64.38 260 ASN A N 1
ATOM 1969 C CA . ASN A 1 260 ? -17.476 -4.842 1.427 1.00 64.38 260 ASN A CA 1
ATOM 1970 C C . ASN A 1 260 ? -16.273 -4.161 0.769 1.00 64.38 260 ASN A C 1
ATOM 1972 O O . ASN A 1 260 ? -15.665 -3.257 1.355 1.00 64.38 260 ASN A O 1
ATOM 1976 N N . VAL A 1 261 ? -15.948 -4.617 -0.438 1.00 67.31 261 VAL A N 1
ATOM 1977 C CA . VAL A 1 261 ? -14.961 -3.991 -1.310 1.00 67.31 261 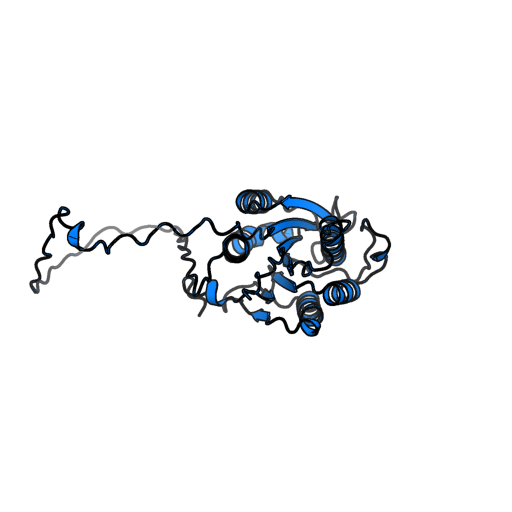VAL A CA 1
ATOM 1978 C C . VAL A 1 261 ? -15.723 -3.090 -2.268 1.00 67.31 261 VAL A C 1
ATOM 1980 O O . VAL A 1 261 ? -16.604 -3.562 -2.985 1.00 67.31 261 VAL A O 1
ATOM 1983 N N . SER A 1 262 ? -15.424 -1.794 -2.243 1.00 68.00 262 SER A N 1
ATOM 1984 C CA . SER A 1 262 ? -15.976 -0.851 -3.215 1.00 68.00 262 SER A CA 1
ATOM 1985 C C . SER A 1 262 ? -14.963 -0.587 -4.323 1.00 68.00 262 SER A C 1
ATOM 1987 O O . SER A 1 262 ? -13.810 -0.244 -4.048 1.00 68.00 262 SER A O 1
ATOM 1989 N N . ASP A 1 263 ? -15.396 -0.766 -5.572 1.00 70.19 263 ASP A N 1
ATOM 1990 C CA . ASP A 1 263 ? -14.636 -0.342 -6.743 1.00 70.19 263 ASP A CA 1
ATOM 1991 C C . ASP A 1 263 ? -14.804 1.169 -6.900 1.00 70.19 263 ASP A C 1
ATOM 1993 O O . ASP A 1 263 ? -15.920 1.678 -7.018 1.00 70.19 263 ASP A O 1
ATOM 1997 N N . GLY A 1 264 ? -13.688 1.892 -6.861 1.00 59.31 264 GLY A N 1
ATOM 1998 C CA . GLY A 1 264 ? -13.678 3.354 -6.933 1.00 59.31 264 GLY A CA 1
ATOM 1999 C C . GLY A 1 264 ? -13.061 3.917 -8.196 1.00 59.31 264 GLY A C 1
ATOM 2000 O O . GLY A 1 264 ? -12.731 5.096 -8.238 1.00 59.31 264 GLY A O 1
ATOM 2001 N N . THR A 1 265 ? -12.853 3.068 -9.197 1.00 59.88 265 THR A N 1
ATOM 2002 C CA . THR A 1 265 ? -12.102 3.407 -10.400 1.00 59.88 265 THR A CA 1
ATOM 2003 C C . THR A 1 265 ? -12.918 4.325 -11.312 1.00 59.88 265 THR A C 1
ATOM 2005 O O . THR A 1 265 ? -13.933 3.879 -11.850 1.00 59.88 265 THR A O 1
ATOM 2008 N N . PRO A 1 266 ? -12.469 5.567 -11.581 1.00 62.53 266 PRO A N 1
ATOM 2009 C CA . PRO A 1 266 ? -13.075 6.375 -12.625 1.00 62.53 266 PRO A CA 1
ATOM 2010 C C . PRO A 1 266 ? -13.006 5.679 -13.977 1.00 62.53 266 PRO A C 1
ATOM 2012 O O . PRO A 1 266 ? -11.947 5.160 -14.351 1.00 62.53 266 PRO A O 1
ATOM 2015 N N . ALA A 1 267 ? -14.107 5.734 -14.730 1.00 55.25 267 ALA A N 1
ATOM 2016 C CA . ALA A 1 267 ? -14.231 5.117 -16.051 1.00 55.25 267 ALA A CA 1
ATOM 2017 C C . ALA A 1 267 ? -13.098 5.527 -17.017 1.00 55.25 267 ALA A C 1
ATOM 2019 O O . ALA A 1 267 ? -12.675 4.725 -17.846 1.00 55.25 267 ALA A O 1
ATOM 2020 N N . SER A 1 268 ? -12.558 6.741 -16.866 1.00 58.19 268 SER A N 1
ATOM 2021 C CA . SER A 1 268 ? -11.478 7.308 -17.685 1.00 58.19 268 SER A CA 1
ATOM 2022 C C . SER A 1 268 ? -10.067 7.168 -17.098 1.00 58.19 268 SER A C 1
ATOM 2024 O O . SER A 1 268 ? -9.099 7.537 -17.760 1.00 58.19 268 SER A O 1
ATOM 2026 N N . SER A 1 269 ? -9.913 6.668 -15.869 1.00 71.00 269 SER A N 1
ATOM 2027 C CA . SER A 1 269 ? -8.592 6.576 -15.231 1.00 71.00 269 SER A CA 1
ATOM 2028 C C . SER A 1 269 ? -7.836 5.314 -15.653 1.00 71.00 269 SER A C 1
ATOM 2030 O O . SER A 1 269 ? -8.449 4.283 -15.917 1.00 71.00 269 SER A O 1
ATOM 2032 N N . ASN A 1 270 ? -6.503 5.359 -15.656 1.00 83.75 270 ASN A N 1
ATOM 2033 C CA . ASN A 1 270 ? -5.647 4.169 -15.804 1.00 83.75 270 ASN A CA 1
ATOM 2034 C C . ASN A 1 270 ? -5.357 3.468 -14.464 1.00 83.75 270 ASN A C 1
ATOM 2036 O O . ASN A 1 270 ? -4.543 2.551 -14.414 1.00 83.75 270 ASN A O 1
ATOM 2040 N N . HIS A 1 271 ? -6.009 3.901 -13.385 1.00 87.81 271 HIS A N 1
ATOM 2041 C CA . HIS A 1 271 ? -5.802 3.390 -12.034 1.00 87.81 271 HIS A CA 1
ATOM 2042 C C . HIS A 1 271 ? -6.777 2.250 -11.730 1.00 87.81 271 HIS A C 1
ATOM 2044 O O . HIS A 1 271 ? -7.821 2.145 -12.371 1.00 87.81 271 HIS A O 1
ATOM 2050 N N . ALA A 1 272 ? -6.465 1.429 -10.731 1.00 88.19 272 ALA A N 1
ATOM 2051 C CA . ALA A 1 272 ? -7.396 0.451 -10.174 1.00 88.19 272 ALA A CA 1
ATOM 2052 C C . ALA A 1 272 ? -7.548 0.694 -8.671 1.00 88.19 272 ALA A C 1
ATOM 2054 O O . ALA A 1 272 ? -6.559 0.684 -7.938 1.00 88.19 272 ALA A O 1
ATOM 2055 N N . VAL A 1 273 ? -8.779 0.932 -8.212 1.00 89.38 273 VAL A N 1
ATOM 2056 C CA . VAL A 1 273 ? -9.066 1.247 -6.806 1.00 89.38 273 VAL A CA 1
ATOM 2057 C C . VAL A 1 273 ? -10.097 0.281 -6.239 1.00 89.38 273 VAL A C 1
ATOM 2059 O O . VAL A 1 273 ? -11.232 0.244 -6.712 1.00 89.38 273 VAL A O 1
ATOM 2062 N N . ARG A 1 274 ? -9.702 -0.450 -5.193 1.00 90.25 274 ARG A N 1
ATOM 2063 C CA . ARG A 1 274 ? -10.541 -1.358 -4.402 1.00 90.25 274 ARG A CA 1
ATOM 2064 C C . ARG A 1 274 ? -10.360 -1.065 -2.925 1.00 90.25 274 ARG A C 1
ATOM 2066 O O . ARG A 1 274 ? -9.293 -1.319 -2.373 1.00 90.25 274 ARG A O 1
ATOM 2073 N N . LEU A 1 275 ? -11.391 -0.542 -2.272 1.00 89.00 275 LEU A N 1
ATOM 2074 C CA . LEU A 1 275 ? -11.311 -0.160 -0.861 1.00 89.00 275 LEU A CA 1
ATOM 2075 C C . LEU A 1 275 ? -12.089 -1.135 0.016 1.00 89.00 275 LEU A C 1
ATOM 2077 O O . LEU A 1 275 ? -13.281 -1.348 -0.201 1.00 89.00 275 LEU A O 1
ATOM 2081 N N . ALA A 1 276 ? -11.424 -1.690 1.028 1.00 88.81 276 ALA A N 1
ATOM 2082 C CA . ALA A 1 276 ? -12.009 -2.625 1.980 1.00 88.81 276 ALA A CA 1
ATOM 2083 C C . ALA A 1 276 ? -12.458 -1.899 3.258 1.00 88.81 276 ALA A C 1
ATOM 2085 O O . ALA A 1 276 ? -11.650 -1.348 4.009 1.00 88.81 276 ALA A O 1
ATOM 2086 N N . GLY A 1 277 ? -13.767 -1.914 3.528 1.00 82.88 277 GLY A N 1
ATOM 2087 C CA . GLY A 1 277 ? -14.347 -1.332 4.746 1.00 82.88 277 GLY A CA 1
ATOM 2088 C C . GLY A 1 277 ? -14.470 0.194 4.709 1.00 82.88 277 GLY A C 1
ATOM 2089 O O . GLY A 1 277 ? -14.835 0.806 5.711 1.00 82.88 277 GLY A O 1
ATOM 2090 N N . LEU A 1 278 ? -14.202 0.796 3.550 1.00 77.50 278 LEU A N 1
ATOM 2091 C CA . LEU A 1 278 ? -14.444 2.199 3.231 1.00 77.50 278 LEU A CA 1
ATOM 2092 C C . LEU A 1 278 ? -15.340 2.258 1.987 1.00 77.50 278 LEU A C 1
ATOM 2094 O O . LEU A 1 278 ? -15.239 1.400 1.112 1.00 77.50 278 LEU A O 1
ATOM 2098 N N . SER A 1 279 ? -16.239 3.241 1.927 1.00 63.03 279 SER A N 1
ATOM 2099 C CA . SER A 1 279 ? -17.145 3.427 0.788 1.00 63.03 279 SER A CA 1
ATOM 2100 C C . SER A 1 279 ? -16.683 4.591 -0.073 1.00 63.03 279 SER A C 1
ATOM 2102 O O . SER A 1 279 ? -16.541 5.701 0.438 1.00 63.03 279 SER A O 1
ATOM 2104 N N . VAL A 1 280 ? -16.542 4.347 -1.379 1.00 55.09 280 VAL A N 1
ATOM 2105 C CA . VAL A 1 280 ? -16.230 5.357 -2.407 1.00 55.09 280 VAL A CA 1
ATOM 2106 C C . VAL A 1 280 ? -17.338 6.417 -2.549 1.00 55.09 280 VAL A C 1
ATOM 2108 O O . VAL A 1 280 ? -17.079 7.510 -3.044 1.00 55.09 280 VAL A O 1
ATOM 2111 N N . ALA A 1 281 ? -18.561 6.173 -2.057 1.00 49.16 281 ALA A N 1
ATOM 2112 C CA . ALA A 1 281 ? -19.636 7.175 -2.091 1.00 49.16 281 ALA A CA 1
ATOM 2113 C C . ALA A 1 281 ? -19.295 8.455 -1.296 1.00 49.16 281 ALA A C 1
ATOM 2115 O O . ALA A 1 281 ? -19.802 9.522 -1.620 1.00 49.16 281 ALA A O 1
ATOM 2116 N N . ALA A 1 282 ? -18.373 8.376 -0.328 1.00 48.69 282 ALA A N 1
ATOM 2117 C CA . ALA A 1 282 ? -17.813 9.549 0.353 1.00 48.69 282 ALA A CA 1
ATOM 2118 C C . ALA A 1 282 ? -16.787 10.338 -0.501 1.00 48.69 282 ALA A C 1
ATOM 2120 O O . ALA A 1 282 ? -16.350 11.412 -0.097 1.00 48.69 282 ALA A O 1
ATOM 2121 N N . PHE A 1 283 ? -16.388 9.811 -1.665 1.00 49.53 283 PHE A N 1
ATOM 2122 C CA . PHE A 1 283 ? -15.268 10.290 -2.486 1.00 49.53 283 PHE A CA 1
ATOM 2123 C C . PHE A 1 283 ? -15.670 10.747 -3.908 1.00 49.53 283 PHE A C 1
ATOM 2125 O O . PHE A 1 283 ? -14.948 11.536 -4.514 1.00 49.53 283 PHE A O 1
ATOM 2132 N N . ALA A 1 284 ? -16.787 10.263 -4.471 1.00 41.97 284 ALA A N 1
ATOM 2133 C CA . ALA A 1 284 ? -17.065 10.362 -5.916 1.00 41.97 284 ALA A CA 1
ATOM 2134 C C . ALA A 1 284 ? -17.985 11.515 -6.374 1.00 41.97 284 ALA A C 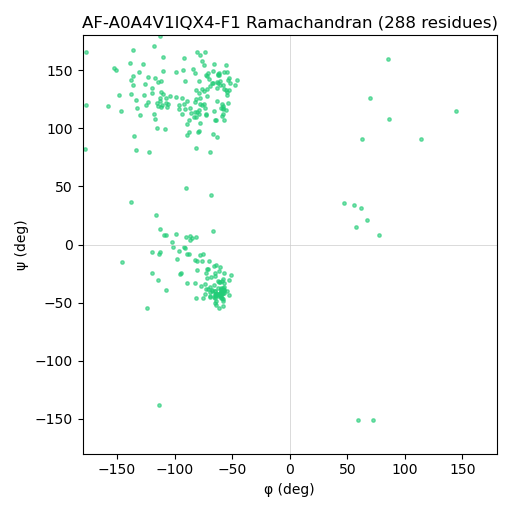1
ATOM 2136 O O . ALA A 1 284 ? -18.051 11.782 -7.573 1.00 41.97 284 ALA A O 1
ATOM 2137 N N . VAL A 1 285 ? -18.687 12.207 -5.470 1.00 44.28 285 VAL A N 1
ATOM 2138 C CA . VAL A 1 285 ? -19.800 13.099 -5.864 1.00 44.28 285 VAL A CA 1
ATOM 2139 C C . VAL A 1 285 ? -19.348 14.393 -6.564 1.00 44.28 285 VAL A C 1
ATOM 2141 O O . VAL A 1 285 ? -20.120 14.954 -7.332 1.00 44.28 285 VAL A O 1
ATOM 2144 N N . GLU A 1 286 ? -18.101 14.843 -6.402 1.00 38.97 286 GLU A N 1
ATOM 2145 C CA . GLU A 1 286 ? -17.667 16.138 -6.964 1.00 38.97 286 GLU A CA 1
ATOM 2146 C C . GLU A 1 286 ? -16.640 16.102 -8.102 1.00 38.97 286 GLU A C 1
ATOM 2148 O O . GLU A 1 286 ? -16.396 17.130 -8.728 1.00 38.97 286 GLU A O 1
ATOM 2153 N N . ASN A 1 287 ? -16.081 14.940 -8.451 1.00 37.34 287 ASN A N 1
ATOM 2154 C CA . ASN A 1 287 ? -15.109 14.841 -9.552 1.00 37.34 287 ASN A CA 1
ATOM 2155 C C . ASN A 1 287 ? -15.725 14.364 -10.883 1.00 37.34 287 ASN A C 1
ATOM 2157 O O . ASN A 1 287 ? -14.988 14.050 -11.816 1.00 37.34 287 ASN A O 1
ATOM 2161 N N . GLY A 1 288 ? -17.059 14.267 -10.981 1.00 35.22 288 GLY A N 1
ATOM 2162 C CA . GLY A 1 288 ? -17.741 13.792 -12.196 1.00 35.22 288 GLY A CA 1
ATOM 2163 C C . GLY A 1 288 ? -17.383 12.349 -12.574 1.00 35.22 288 GLY A C 1
ATOM 2164 O O . GLY A 1 288 ? -17.308 12.011 -13.752 1.00 35.22 288 GLY A O 1
ATOM 2165 N N . ILE A 1 289 ? -17.091 11.515 -11.570 1.00 40.81 289 ILE A N 1
ATOM 2166 C CA . ILE A 1 289 ? -16.697 10.109 -11.744 1.00 40.81 289 ILE A CA 1
ATOM 2167 C C . ILE A 1 289 ? -17.927 9.196 -11.963 1.00 40.81 289 ILE A C 1
ATOM 2169 O O . ILE A 1 289 ? -17.773 8.065 -12.428 1.00 40.81 289 ILE A O 1
ATOM 2173 N N . VAL A 1 290 ? -19.136 9.701 -11.691 1.00 34.72 290 VAL A N 1
ATOM 2174 C CA . VAL A 1 290 ? -20.432 9.058 -11.969 1.00 34.72 290 VAL A CA 1
ATOM 2175 C C . VAL A 1 290 ? -21.317 10.014 -12.757 1.00 34.72 290 VAL A C 1
ATOM 2177 O O . VAL A 1 290 ? -21.353 11.205 -12.373 1.00 34.72 290 VAL A O 1
#